Protein AF-A0A9P7ZAM4-F1 (afdb_monomer)

Solvent-accessible surface area (backbone atoms only — not comparable to full-atom values): 19260 Å² total; per-residue (Å²): 131,89,83,72,82,57,61,68,59,52,60,71,65,61,59,63,70,82,59,21,53,88,63,60,98,66,62,65,77,63,48,67,26,79,80,70,63,46,74,49,48,52,39,94,68,43,21,41,37,65,83,62,56,31,51,64,68,48,46,50,23,56,54,53,42,63,59,59,87,53,97,74,83,67,77,58,72,46,56,37,39,29,36,30,37,24,34,47,44,87,80,44,76,85,63,34,95,43,93,49,48,66,21,33,31,51,67,83,49,62,44,83,86,27,62,68,49,72,89,39,51,25,32,39,37,28,61,53,63,43,39,42,84,82,45,75,37,59,44,90,64,66,36,41,37,26,30,38,33,47,58,50,56,75,64,41,63,64,62,78,47,63,80,66,49,50,74,44,60,25,72,64,86,49,81,94,48,81,50,64,36,21,39,36,67,87,43,67,66,46,37,55,52,46,50,44,35,67,71,64,54,42,61,61,65,86,75,73,74,68,83,63,85,100,60,88,77,73,65,93,64,55,60,81,77,29,67,53,34,55,51,38,53,50,54,61,74,70,44,55,70,69,58,53,50,54,49,54,52,53,50,53,54,36,38,76,74,57,82,54,73,64,87,43,60,91,71,32,40,63,40,48,63,55,41,40,54,48,53,70,73,45,76,79,75,77,74,78,80,85,67,82,79,72,85,68,76,75,77,76,66,93,69,78,88,71,81,72,76,78,76,76,84,71,80,80,81,129

Structure (mmCIF, N/CA/C/O backbone):
data_AF-A0A9P7ZAM4-F1
#
_entry.id   AF-A0A9P7ZAM4-F1
#
loop_
_atom_site.group_PDB
_atom_site.id
_atom_site.type_symbol
_atom_site.label_atom_id
_atom_site.label_alt_id
_atom_site.label_comp_id
_atom_site.label_asym_id
_atom_site.label_entity_id
_atom_site.label_seq_id
_atom_site.pdbx_PDB_ins_code
_atom_site.Cartn_x
_atom_site.Cartn_y
_atom_site.Cartn_z
_atom_site.occupancy
_atom_site.B_iso_or_equiv
_atom_site.auth_seq_id
_atom_site.auth_comp_id
_atom_site.auth_asym_id
_atom_site.auth_atom_id
_atom_site.pdbx_PDB_model_num
ATOM 1 N N . LYS A 1 1 ? 2.677 -36.243 17.673 1.00 40.72 1 LYS A N 1
ATOM 2 C CA . LYS A 1 1 ? 3.919 -35.512 17.305 1.00 40.72 1 LYS A CA 1
ATOM 3 C C . LYS A 1 1 ? 3.528 -34.053 17.063 1.00 40.72 1 LYS A C 1
ATOM 5 O O . LYS A 1 1 ? 2.749 -33.834 16.151 1.00 40.72 1 LYS A O 1
ATOM 10 N N . LYS A 1 2 ? 3.966 -33.086 17.890 1.00 41.66 2 LYS A N 1
ATOM 11 C CA . LYS A 1 2 ? 3.652 -31.655 17.675 1.00 41.66 2 LYS A CA 1
ATOM 12 C C . LYS A 1 2 ? 4.287 -31.215 16.344 1.00 41.66 2 LYS A C 1
ATOM 14 O O . LYS A 1 2 ? 5.510 -31.295 16.211 1.00 41.66 2 LYS A O 1
ATOM 19 N N . HIS A 1 3 ? 3.479 -30.826 15.358 1.00 48.12 3 HIS A N 1
ATOM 20 C CA . HIS A 1 3 ? 3.973 -30.235 14.115 1.00 48.12 3 HIS A CA 1
ATOM 21 C C . HIS A 1 3 ? 4.644 -28.903 14.468 1.00 48.12 3 HIS A C 1
ATOM 23 O O . HIS A 1 3 ? 3.993 -27.971 14.924 1.00 48.12 3 HIS A O 1
ATOM 29 N N . LYS A 1 4 ? 5.972 -28.817 14.335 1.00 54.56 4 LYS A N 1
ATOM 30 C CA . LYS A 1 4 ? 6.667 -27.533 14.474 1.00 54.56 4 LYS A CA 1
ATOM 31 C C . LYS A 1 4 ? 6.322 -26.670 13.262 1.00 54.56 4 LYS A C 1
ATOM 33 O O . LYS A 1 4 ? 6.460 -27.136 12.132 1.00 54.56 4 LYS A O 1
ATOM 38 N N . ASN A 1 5 ? 5.907 -25.430 13.511 1.00 60.47 5 ASN A N 1
ATOM 39 C CA . ASN A 1 5 ? 5.691 -24.427 12.476 1.00 60.47 5 ASN A CA 1
ATOM 40 C C . ASN A 1 5 ? 7.007 -24.208 11.698 1.00 60.47 5 ASN A C 1
ATOM 42 O O . ASN A 1 5 ? 7.996 -23.741 12.265 1.00 60.47 5 ASN A O 1
ATOM 46 N N . LYS A 1 6 ? 7.028 -24.592 10.415 1.00 70.75 6 LYS A N 1
ATOM 47 C CA . LYS A 1 6 ? 8.205 -24.510 9.529 1.00 70.75 6 LYS A CA 1
ATOM 48 C C . LYS A 1 6 ? 8.397 -23.124 8.907 1.00 70.75 6 LYS A C 1
ATOM 50 O O . LYS A 1 6 ? 9.348 -22.919 8.161 1.00 70.75 6 LYS A O 1
ATOM 55 N N . ARG A 1 7 ? 7.522 -22.158 9.200 1.00 67.19 7 ARG A N 1
ATOM 56 C CA . ARG A 1 7 ? 7.516 -20.836 8.563 1.00 67.19 7 ARG A CA 1
ATOM 57 C C . ARG A 1 7 ? 8.845 -20.095 8.692 1.00 67.19 7 ARG A C 1
ATOM 59 O O . ARG A 1 7 ? 9.350 -19.586 7.698 1.00 67.19 7 ARG A O 1
ATOM 66 N N . SER A 1 8 ? 9.443 -20.063 9.883 1.00 68.81 8 SER A N 1
ATOM 67 C CA . SER A 1 8 ? 10.738 -19.400 10.097 1.00 68.81 8 SER A CA 1
ATOM 68 C C . SER A 1 8 ? 11.869 -20.058 9.301 1.00 68.81 8 SER A C 1
ATOM 70 O O . SER A 1 8 ? 12.708 -19.357 8.738 1.00 68.81 8 SER A O 1
ATOM 72 N N . GLU A 1 9 ? 11.860 -21.389 9.195 1.00 71.00 9 GLU A N 1
ATOM 73 C CA . GLU A 1 9 ? 12.808 -22.144 8.372 1.00 71.00 9 GLU A CA 1
ATOM 74 C C . GLU A 1 9 ? 12.591 -21.874 6.878 1.00 71.00 9 GLU A C 1
ATOM 76 O O . GLU A 1 9 ? 13.560 -21.678 6.150 1.00 71.00 9 GLU A O 1
ATOM 81 N N . ASN A 1 10 ? 11.338 -21.809 6.419 1.00 71.00 10 ASN A N 1
ATOM 82 C CA . ASN A 1 10 ? 11.000 -21.509 5.026 1.00 71.00 10 ASN A CA 1
ATOM 83 C C . ASN A 1 10 ? 11.421 -20.084 4.636 1.00 71.00 10 ASN A C 1
ATOM 85 O O . ASN A 1 10 ? 11.984 -19.881 3.563 1.00 71.00 10 ASN A O 1
ATOM 89 N N . ILE A 1 11 ? 11.215 -19.102 5.521 1.00 70.00 11 ILE A N 1
ATOM 90 C CA . ILE A 1 11 ? 11.677 -17.719 5.317 1.00 70.00 11 ILE A CA 1
ATOM 91 C C . ILE A 1 11 ? 13.203 -17.662 5.239 1.00 70.00 11 ILE A C 1
ATOM 93 O O . ILE A 1 11 ? 13.739 -16.958 4.393 1.00 70.00 11 ILE A O 1
ATOM 97 N N . ALA A 1 12 ? 13.907 -18.391 6.109 1.00 70.25 12 ALA A N 1
ATOM 98 C CA . ALA A 1 12 ? 15.368 -18.404 6.119 1.00 70.25 12 ALA A CA 1
ATOM 99 C C . ALA A 1 12 ? 15.973 -19.103 4.889 1.00 70.25 12 ALA A C 1
ATOM 101 O O . ALA A 1 12 ? 17.087 -18.775 4.491 1.00 70.25 12 ALA A O 1
ATOM 102 N N . LYS A 1 13 ? 15.254 -20.067 4.304 1.00 76.94 13 LYS A N 1
ATOM 103 C CA . LYS A 1 13 ? 15.700 -20.817 3.123 1.00 76.94 13 LYS A CA 1
ATOM 104 C C . LYS A 1 13 ? 15.481 -20.069 1.812 1.00 76.94 13 LYS A C 1
ATOM 106 O O . LYS A 1 13 ? 16.257 -20.281 0.888 1.00 76.94 13 LYS A O 1
ATOM 111 N N . PHE A 1 14 ? 14.453 -19.223 1.717 1.00 79.12 14 PHE A N 1
ATOM 112 C CA . PHE A 1 14 ? 14.197 -18.471 0.491 1.00 79.12 14 PHE A CA 1
ATOM 113 C C . PHE A 1 14 ? 15.275 -17.403 0.275 1.00 79.12 14 PHE A C 1
ATOM 115 O O . PHE A 1 14 ? 15.448 -16.507 1.104 1.00 79.12 14 PHE A O 1
ATOM 122 N N . LYS A 1 15 ? 15.981 -17.488 -0.854 1.00 80.75 15 LYS A N 1
ATOM 123 C CA . LYS A 1 15 ? 17.033 -16.548 -1.246 1.00 80.75 15 LYS A CA 1
ATOM 124 C C . LYS A 1 15 ? 16.561 -15.723 -2.446 1.00 80.75 15 LYS A C 1
ATOM 126 O O . LYS A 1 15 ? 16.577 -16.227 -3.565 1.00 80.75 15 LYS A O 1
ATOM 131 N N . PRO A 1 16 ? 16.181 -14.447 -2.250 1.00 81.06 16 PRO A N 1
ATOM 132 C CA . PRO A 1 16 ? 15.640 -13.618 -3.327 1.00 81.06 16 PRO A CA 1
ATOM 133 C C . PRO A 1 16 ? 16.570 -13.500 -4.536 1.00 81.06 16 PRO A C 1
ATOM 135 O O . PRO A 1 16 ? 16.091 -13.557 -5.659 1.00 81.06 16 PRO A O 1
ATOM 138 N N . GLY A 1 17 ? 17.889 -13.425 -4.318 1.00 82.00 17 GLY A N 1
ATOM 139 C CA . GLY A 1 17 ? 18.877 -13.282 -5.397 1.00 82.00 17 GLY A CA 1
ATOM 140 C C . GLY A 1 17 ? 18.973 -14.473 -6.361 1.00 82.00 17 GLY A C 1
ATOM 141 O O . GLY A 1 17 ? 19.544 -14.336 -7.436 1.00 82.00 17 GLY A O 1
ATOM 142 N N . GLU A 1 18 ? 18.414 -15.638 -6.015 1.00 84.56 18 GLU A N 1
ATOM 143 C CA . GLU A 1 18 ? 18.342 -16.775 -6.945 1.00 84.56 18 GLU A CA 1
ATOM 144 C C . GLU A 1 18 ? 17.217 -16.570 -7.983 1.00 84.56 18 GLU A C 1
ATOM 146 O O . GLU A 1 18 ? 17.346 -16.984 -9.139 1.00 84.56 18 GLU A O 1
ATOM 151 N N . HIS A 1 19 ? 16.154 -15.849 -7.608 1.00 83.25 19 HIS A N 1
ATOM 152 C CA . HIS A 1 19 ? 14.944 -15.648 -8.415 1.00 83.25 19 HIS A CA 1
ATOM 153 C C . HIS A 1 19 ? 14.841 -14.253 -9.039 1.00 83.25 19 HIS A C 1
ATOM 155 O O . HIS A 1 19 ? 14.289 -14.116 -10.129 1.00 83.25 19 HIS A O 1
ATOM 161 N N . TYR A 1 20 ? 15.390 -13.241 -8.369 1.00 86.44 20 TYR A N 1
ATOM 162 C CA . TYR A 1 20 ? 15.270 -11.840 -8.745 1.00 86.44 20 TYR A CA 1
ATOM 163 C C . TYR A 1 20 ? 16.625 -11.159 -8.830 1.00 86.44 20 TYR A C 1
ATOM 165 O O . TYR A 1 20 ? 17.584 -11.544 -8.155 1.00 86.44 20 TYR A O 1
ATOM 173 N N . ASP A 1 21 ? 16.676 -10.113 -9.639 1.00 81.88 21 ASP A N 1
ATOM 174 C CA . ASP A 1 21 ? 17.859 -9.284 -9.788 1.00 81.88 21 ASP A CA 1
ATOM 175 C C . ASP A 1 21 ? 17.918 -8.306 -8.607 1.00 81.88 21 ASP A C 1
ATOM 177 O O . ASP A 1 21 ? 16.984 -7.543 -8.362 1.00 81.88 21 ASP A O 1
ATOM 181 N N . GLN A 1 22 ? 19.002 -8.363 -7.827 1.00 68.12 22 GLN A N 1
ATOM 182 C CA . GLN A 1 22 ? 19.138 -7.555 -6.605 1.00 68.12 22 GLN A CA 1
ATOM 183 C C . GLN A 1 22 ? 19.463 -6.085 -6.881 1.00 68.12 22 GLN A C 1
ATOM 185 O O . GLN A 1 22 ? 19.251 -5.234 -6.019 1.00 68.12 22 GLN A O 1
ATOM 190 N N . GLN A 1 23 ? 19.985 -5.795 -8.070 1.00 67.25 23 GLN A N 1
ATOM 191 C CA . GLN A 1 23 ? 20.242 -4.446 -8.547 1.00 67.25 23 GLN A CA 1
ATOM 192 C C . GLN A 1 23 ? 19.412 -4.217 -9.794 1.00 67.25 23 GLN A C 1
ATOM 194 O O . GLN A 1 23 ? 19.391 -5.049 -10.703 1.00 67.25 23 GLN A O 1
ATOM 199 N N . PHE A 1 24 ? 18.715 -3.086 -9.814 1.00 67.31 24 PHE A N 1
ATOM 200 C CA . PHE A 1 24 ? 17.914 -2.726 -10.961 1.00 67.31 24 PHE A CA 1
ATOM 201 C C . PHE A 1 24 ? 18.852 -2.330 -12.110 1.00 67.31 24 PHE A C 1
ATOM 203 O O . PHE A 1 24 ? 19.695 -1.455 -11.914 1.00 67.31 24 PHE A O 1
ATOM 210 N N . PRO A 1 25 ? 18.734 -2.932 -13.306 1.00 64.12 25 PRO A N 1
ATOM 211 C CA . PRO A 1 25 ? 19.643 -2.640 -14.419 1.00 64.12 25 PRO A CA 1
ATOM 212 C C . PRO A 1 25 ? 19.500 -1.207 -14.960 1.00 64.12 25 PRO A C 1
ATOM 214 O O . PRO A 1 25 ? 20.351 -0.745 -15.714 1.00 64.12 25 PRO A O 1
ATOM 217 N N . TYR A 1 26 ? 18.425 -0.509 -14.589 1.00 71.50 26 TYR A N 1
ATOM 218 C CA . TYR A 1 26 ? 18.126 0.858 -14.995 1.00 71.50 26 TYR A CA 1
ATOM 219 C C . TYR A 1 26 ? 17.417 1.621 -13.872 1.00 71.50 26 TYR A C 1
ATOM 221 O O . TYR A 1 26 ? 16.290 1.301 -13.502 1.00 71.50 26 TYR A O 1
ATOM 229 N N . ILE A 1 27 ? 18.053 2.661 -13.348 1.00 75.62 27 ILE A N 1
ATOM 230 C CA . ILE A 1 27 ? 17.390 3.598 -12.439 1.00 75.62 27 ILE A CA 1
ATOM 231 C C . ILE A 1 27 ? 16.654 4.621 -13.301 1.00 75.62 27 ILE A C 1
ATOM 233 O O . ILE A 1 27 ? 17.239 5.185 -14.227 1.00 75.62 27 ILE A O 1
ATOM 237 N N . MET A 1 28 ? 15.372 4.846 -13.011 1.00 75.25 28 MET A N 1
ATOM 238 C CA . MET A 1 28 ? 14.608 5.873 -13.715 1.00 75.25 28 MET A CA 1
ATOM 239 C C . MET A 1 28 ? 15.269 7.243 -13.522 1.00 75.25 28 MET A C 1
ATOM 241 O O . MET A 1 28 ? 15.620 7.581 -12.389 1.00 75.25 28 MET A O 1
ATOM 245 N N . PRO A 1 29 ? 15.436 8.047 -14.588 1.00 80.62 29 PRO A N 1
ATOM 246 C CA . PRO A 1 29 ? 15.914 9.408 -14.437 1.00 80.62 29 PRO A CA 1
ATOM 247 C C . PRO A 1 29 ? 14.918 10.213 -13.603 1.00 80.62 29 PRO A C 1
ATOM 249 O O . PRO A 1 29 ? 13.699 10.058 -13.743 1.00 80.62 29 PRO A O 1
ATOM 252 N N . SER A 1 30 ? 15.450 11.094 -12.758 1.00 86.75 30 SER A N 1
ATOM 253 C CA . SER A 1 30 ? 14.637 12.095 -12.081 1.00 86.75 30 SER A CA 1
ATOM 254 C C . SER A 1 30 ? 13.901 12.962 -13.098 1.00 86.75 30 SER A C 1
ATOM 256 O O . SER A 1 30 ? 14.412 13.244 -14.186 1.00 86.75 30 SER A O 1
ATOM 258 N N . TRP A 1 31 ? 12.696 13.397 -12.747 1.00 86.75 31 TRP A N 1
ATOM 259 C CA . TRP A 1 31 ? 11.867 14.218 -13.625 1.00 86.75 31 TRP A CA 1
ATOM 260 C C . TRP A 1 31 ? 11.040 15.223 -12.826 1.00 86.75 31 TRP A C 1
ATOM 262 O O . TRP A 1 31 ? 10.815 15.057 -11.630 1.00 86.75 31 TRP A O 1
ATOM 272 N N . MET A 1 32 ? 10.588 16.284 -13.492 1.00 88.00 32 MET A N 1
ATOM 273 C CA . MET A 1 32 ? 9.822 17.357 -12.862 1.00 88.00 32 MET A CA 1
ATOM 274 C C . MET A 1 32 ? 8.326 17.213 -13.151 1.00 88.00 32 MET A C 1
ATOM 276 O O . MET A 1 32 ? 7.909 17.125 -14.308 1.00 88.00 32 MET A O 1
ATOM 280 N N . GLY A 1 33 ? 7.524 17.223 -12.089 1.00 85.44 33 GLY A N 1
ATOM 281 C CA . GLY A 1 33 ? 6.070 17.290 -12.141 1.00 85.44 33 GLY A CA 1
ATOM 282 C C . GLY A 1 33 ? 5.593 18.516 -12.911 1.00 85.44 33 GLY A C 1
ATOM 283 O O . GLY A 1 33 ? 6.097 19.622 -12.720 1.00 85.44 33 GLY A O 1
ATOM 284 N N . ARG A 1 34 ? 4.617 18.329 -13.802 1.00 80.94 34 ARG A N 1
ATOM 285 C CA . ARG A 1 34 ? 4.155 19.394 -14.706 1.00 80.94 34 ARG A CA 1
ATOM 286 C C . ARG A 1 34 ? 3.231 20.382 -14.019 1.00 80.94 34 ARG A C 1
ATOM 288 O O . ARG A 1 34 ? 3.168 21.536 -14.428 1.00 80.94 34 ARG A O 1
ATOM 295 N N . LYS A 1 35 ? 2.465 19.911 -13.035 1.00 82.19 35 LYS A N 1
ATOM 296 C CA . LYS A 1 35 ? 1.445 20.706 -12.347 1.00 82.19 35 LYS A CA 1
ATOM 297 C C . LYS A 1 35 ? 1.992 21.323 -11.072 1.00 82.19 35 LYS A C 1
ATOM 299 O O . LYS A 1 35 ? 1.687 22.473 -10.783 1.00 82.19 35 LYS A O 1
ATOM 304 N N . THR A 1 36 ? 2.783 20.570 -10.314 1.00 86.56 36 THR A N 1
ATOM 305 C CA . THR A 1 36 ? 3.287 21.010 -9.009 1.00 86.56 36 THR A CA 1
ATOM 306 C C . THR A 1 36 ? 4.736 21.479 -9.049 1.00 86.56 36 THR A C 1
ATOM 308 O O . THR A 1 36 ? 5.217 21.998 -8.044 1.00 86.56 36 THR A O 1
ATOM 311 N N . GLY A 1 37 ? 5.464 21.262 -10.153 1.00 87.94 37 GLY A N 1
ATOM 312 C CA . GLY A 1 37 ? 6.902 21.548 -10.232 1.00 87.94 37 GLY A CA 1
ATOM 313 C C . GLY A 1 37 ? 7.745 20.691 -9.281 1.00 87.94 37 GLY A C 1
ATOM 314 O O . GLY A 1 37 ? 8.890 21.027 -8.995 1.00 87.94 37 GLY A O 1
ATOM 315 N N . THR A 1 38 ? 7.178 19.607 -8.741 1.00 91.88 38 THR A N 1
ATOM 316 C CA . THR A 1 38 ? 7.876 18.724 -7.800 1.00 91.88 38 THR A CA 1
ATOM 317 C C . THR A 1 38 ? 8.899 17.882 -8.545 1.00 91.88 38 THR A C 1
ATOM 319 O O . THR A 1 38 ? 8.559 17.208 -9.510 1.00 91.88 38 THR A O 1
ATOM 322 N N . GLU A 1 39 ? 10.149 17.906 -8.102 1.00 92.50 39 GLU A N 1
ATOM 323 C CA . GLU A 1 39 ? 11.173 17.010 -8.627 1.00 92.50 39 GLU A CA 1
ATOM 324 C C . GLU A 1 39 ? 10.998 15.615 -8.016 1.00 92.50 39 GLU A C 1
ATOM 326 O O . GLU A 1 39 ? 11.071 15.446 -6.799 1.00 92.50 39 GLU A O 1
ATOM 331 N N . PHE A 1 40 ? 10.749 14.616 -8.860 1.00 91.94 40 PHE A N 1
ATOM 332 C CA . PHE A 1 40 ? 10.638 13.217 -8.470 1.00 91.94 40 PHE A CA 1
ATOM 333 C C . PHE A 1 40 ? 11.993 12.542 -8.639 1.00 91.94 40 PHE A C 1
ATOM 335 O O . PHE A 1 40 ? 12.412 12.236 -9.754 1.00 91.94 40 PHE A O 1
ATOM 342 N N . ASN A 1 41 ? 12.669 12.330 -7.512 1.00 91.62 41 ASN A N 1
ATOM 343 C CA . ASN A 1 41 ? 13.989 11.717 -7.441 1.00 91.62 41 ASN A CA 1
ATOM 344 C C . ASN A 1 41 ? 13.894 10.239 -7.060 1.00 91.62 41 ASN A C 1
ATOM 346 O O . ASN A 1 41 ? 13.076 9.854 -6.218 1.00 91.62 41 ASN A O 1
ATOM 350 N N . TYR A 1 42 ? 14.768 9.427 -7.652 1.00 90.06 42 TYR A N 1
ATOM 351 C CA . TYR A 1 42 ? 14.860 7.991 -7.398 1.00 90.06 42 TYR A CA 1
ATOM 352 C C . TYR A 1 42 ? 16.133 7.645 -6.634 1.00 90.06 42 TYR A C 1
ATOM 354 O O . TYR A 1 42 ? 17.181 8.260 -6.823 1.00 90.06 42 TYR A O 1
ATOM 362 N N . ASN A 1 43 ? 16.042 6.639 -5.769 1.00 88.94 43 ASN A N 1
ATOM 363 C CA . ASN A 1 43 ? 17.201 6.074 -5.092 1.00 88.94 43 ASN A CA 1
ATOM 364 C C . ASN A 1 43 ? 17.924 5.039 -5.976 1.00 88.94 43 ASN A C 1
ATOM 366 O O . ASN A 1 43 ? 17.460 4.666 -7.054 1.00 88.94 43 ASN A O 1
ATOM 370 N N . GLU A 1 44 ? 19.051 4.524 -5.481 1.00 86.12 44 GLU A N 1
ATOM 371 C CA . GLU A 1 44 ? 19.867 3.510 -6.168 1.00 86.12 44 GLU A CA 1
ATOM 372 C C . GLU A 1 44 ? 19.127 2.188 -6.468 1.00 86.12 44 GLU A C 1
ATOM 374 O O . GLU A 1 44 ? 19.574 1.398 -7.296 1.00 86.12 44 GLU A O 1
ATOM 379 N N . TYR A 1 45 ? 17.978 1.952 -5.829 1.00 84.75 45 TYR A N 1
ATOM 380 C CA . TYR A 1 45 ? 17.147 0.761 -6.013 1.00 84.75 45 TYR A CA 1
ATOM 381 C C . TYR A 1 45 ? 15.988 0.979 -6.996 1.00 84.75 45 TYR A C 1
ATOM 383 O O . TYR A 1 45 ? 15.188 0.063 -7.197 1.00 84.75 45 TYR A O 1
ATOM 391 N N . GLY A 1 46 ? 15.881 2.171 -7.596 1.00 82.31 46 GLY A N 1
ATOM 392 C CA . GLY A 1 46 ? 14.798 2.529 -8.513 1.00 82.31 46 GLY A CA 1
ATOM 393 C C . GLY A 1 46 ? 13.452 2.791 -7.826 1.00 82.31 46 GLY A C 1
ATOM 394 O O . GLY A 1 46 ? 12.418 2.783 -8.493 1.00 82.31 46 GLY A O 1
ATOM 395 N N . GLU A 1 47 ? 13.442 3.011 -6.508 1.00 89.88 47 GLU A N 1
ATOM 396 C CA . GLU A 1 47 ? 12.268 3.500 -5.777 1.00 89.88 47 GLU A CA 1
ATOM 397 C C . GLU A 1 47 ? 12.308 5.030 -5.711 1.00 89.88 47 GLU A C 1
ATOM 399 O O . GLU A 1 47 ? 13.394 5.612 -5.747 1.00 89.88 47 GLU A O 1
ATOM 404 N N . LEU A 1 48 ? 11.159 5.698 -5.552 1.00 91.56 48 LEU A N 1
ATOM 405 C CA . LEU A 1 48 ? 11.185 7.118 -5.192 1.00 91.56 48 LEU A CA 1
ATOM 406 C C . LEU A 1 48 ? 11.958 7.286 -3.887 1.00 91.56 48 LEU A C 1
ATOM 408 O O . LEU A 1 48 ? 11.834 6.442 -2.986 1.00 91.56 48 LEU A O 1
ATOM 412 N N . ASP A 1 49 ? 12.701 8.388 -3.773 1.00 90.88 49 ASP A N 1
ATOM 413 C CA . ASP A 1 49 ? 13.464 8.736 -2.576 1.00 90.88 49 ASP A CA 1
ATOM 414 C C . ASP A 1 49 ? 12.645 8.408 -1.322 1.00 90.88 49 ASP A C 1
ATOM 416 O O . ASP A 1 49 ? 11.499 8.833 -1.170 1.00 90.88 49 ASP A O 1
ATOM 420 N N . SER A 1 50 ? 13.200 7.583 -0.435 1.00 84.12 50 SER A N 1
ATOM 421 C CA . SER A 1 50 ? 12.533 7.077 0.765 1.00 84.12 50 SER A CA 1
ATOM 422 C C . SER A 1 50 ? 12.014 8.171 1.704 1.00 84.12 50 SER A C 1
ATOM 424 O O . SER A 1 50 ? 11.060 7.924 2.449 1.00 84.12 50 SER A O 1
ATOM 426 N N . GLU A 1 51 ? 12.604 9.366 1.661 1.00 87.69 51 GLU A N 1
ATOM 427 C CA . GLU A 1 51 ? 12.154 10.521 2.443 1.00 87.69 51 GLU A CA 1
ATOM 428 C C . GLU A 1 51 ? 11.018 11.288 1.767 1.00 87.69 51 GLU A C 1
ATOM 430 O O . GLU A 1 51 ? 10.269 11.998 2.439 1.00 87.69 51 GLU A O 1
ATOM 435 N N . MET A 1 52 ? 10.835 11.111 0.457 1.00 91.00 52 MET A N 1
ATOM 436 C CA . MET A 1 52 ? 9.797 11.801 -0.288 1.00 91.00 52 MET A CA 1
ATOM 437 C C . MET A 1 52 ? 8.415 11.351 0.185 1.00 91.00 52 MET A C 1
ATOM 439 O O . MET A 1 52 ? 8.013 10.182 0.060 1.00 91.00 52 MET A O 1
ATOM 443 N N . LYS A 1 53 ? 7.690 12.322 0.737 1.00 94.38 53 LYS A N 1
ATOM 444 C CA . LYS A 1 53 ? 6.264 12.258 1.026 1.00 94.38 53 LYS A CA 1
ATOM 445 C C . LYS A 1 53 ? 5.555 13.246 0.111 1.00 94.38 53 LYS A C 1
ATOM 447 O O . LYS A 1 53 ? 6.071 14.326 -0.149 1.00 94.38 53 LYS A O 1
ATOM 452 N N . LEU A 1 54 ? 4.393 12.847 -0.379 1.00 93.50 54 LEU A N 1
ATOM 453 C CA . LEU A 1 54 ? 3.646 13.547 -1.411 1.00 93.50 54 LEU A CA 1
ATOM 454 C C . LEU A 1 54 ? 2.333 14.078 -0.834 1.00 93.50 54 LEU A C 1
ATOM 456 O O . LEU A 1 54 ? 1.634 13.367 -0.099 1.00 93.50 54 LEU A O 1
ATOM 460 N N . THR A 1 55 ? 1.998 15.322 -1.170 1.00 92.75 55 THR A N 1
ATOM 461 C CA . THR A 1 55 ? 0.619 15.814 -1.058 1.00 92.75 55 THR A CA 1
ATOM 462 C C . THR A 1 55 ? -0.271 15.096 -2.081 1.00 92.75 55 THR A C 1
ATOM 464 O O . THR A 1 55 ? 0.246 14.492 -3.028 1.00 92.75 55 THR A O 1
ATOM 467 N N . PRO A 1 56 ? -1.605 15.140 -1.933 1.00 88.38 56 PRO A N 1
ATOM 468 C CA . PRO A 1 56 ? -2.517 14.613 -2.948 1.00 88.38 56 PRO A CA 1
ATOM 469 C C . PRO A 1 56 ? -2.248 15.183 -4.348 1.00 88.38 56 PRO A C 1
ATOM 471 O O . PRO A 1 56 ? -2.219 14.444 -5.328 1.00 88.38 56 PRO A O 1
ATOM 474 N N . GLU A 1 57 ? -1.957 16.476 -4.457 1.00 85.81 57 GLU A N 1
ATOM 475 C CA . GLU A 1 57 ? -1.674 17.147 -5.729 1.00 85.81 57 GLU A CA 1
ATOM 476 C C . GLU A 1 57 ? -0.373 16.633 -6.347 1.00 85.81 57 GLU A C 1
ATOM 478 O O . GLU A 1 57 ? -0.341 16.310 -7.533 1.00 85.81 57 GLU A O 1
ATOM 483 N N . GLN A 1 58 ? 0.685 16.495 -5.540 1.00 90.81 58 GLN A N 1
ATOM 484 C CA . GLN A 1 58 ? 1.971 15.958 -5.992 1.00 90.81 58 GLN A CA 1
ATOM 485 C C . GLN A 1 58 ? 1.862 14.488 -6.388 1.00 90.81 58 GLN A C 1
ATOM 487 O O . GLN A 1 58 ? 2.459 14.068 -7.371 1.00 90.81 58 GLN A O 1
ATOM 492 N N . PHE A 1 59 ? 1.086 13.699 -5.649 1.00 89.88 59 PHE A N 1
ATOM 493 C CA . PHE A 1 59 ? 0.852 12.297 -5.970 1.00 89.88 59 PHE A CA 1
ATOM 494 C C . PHE A 1 59 ? 0.036 12.157 -7.265 1.00 89.88 59 PHE A C 1
ATOM 496 O O . PHE A 1 59 ? 0.353 11.318 -8.101 1.00 89.88 59 PHE A O 1
ATOM 503 N N . ASN A 1 60 ? -0.962 13.013 -7.496 1.00 85.06 60 ASN A N 1
ATOM 504 C CA . ASN A 1 60 ? -1.683 13.056 -8.770 1.00 85.06 60 ASN A CA 1
ATOM 505 C C . ASN A 1 60 ? -0.778 13.478 -9.938 1.00 85.06 60 ASN A C 1
ATOM 507 O O . ASN A 1 60 ? -0.835 12.890 -11.019 1.00 85.06 60 ASN A O 1
ATOM 511 N N . ASP A 1 61 ? 0.074 14.485 -9.732 1.00 84.75 61 ASP A N 1
ATOM 512 C CA . ASP A 1 61 ? 1.055 14.909 -10.734 1.00 84.75 61 ASP A CA 1
ATOM 513 C C . ASP A 1 61 ? 2.080 13.804 -11.007 1.00 84.75 61 ASP A C 1
ATOM 515 O O . ASP A 1 61 ? 2.422 13.567 -12.155 1.00 84.75 61 ASP A O 1
ATOM 519 N N . PHE A 1 62 ? 2.481 13.033 -9.996 1.00 87.38 62 PHE A N 1
ATOM 520 C CA . PHE A 1 62 ? 3.321 11.854 -10.184 1.00 87.38 62 PHE A CA 1
ATOM 521 C C . PHE A 1 62 ? 2.658 10.817 -11.106 1.00 87.38 62 PHE A C 1
ATOM 523 O O . PHE A 1 62 ? 3.244 10.386 -12.101 1.00 87.38 62 PHE A O 1
ATOM 530 N N . LEU A 1 63 ? 1.406 10.449 -10.814 1.00 83.44 63 LEU A N 1
ATOM 531 C CA . LEU A 1 63 ? 0.676 9.433 -11.577 1.00 83.44 63 LEU A CA 1
ATOM 532 C C . LEU A 1 63 ? 0.357 9.862 -13.017 1.00 83.44 63 LEU A C 1
ATOM 534 O O . LEU A 1 63 ? 0.356 9.027 -13.924 1.00 83.44 63 LEU A O 1
ATOM 538 N N . THR A 1 64 ? 0.068 11.149 -13.228 1.00 78.12 64 THR A N 1
ATOM 539 C CA . THR A 1 64 ? -0.379 11.684 -14.527 1.00 78.12 64 THR A CA 1
ATOM 540 C C . THR A 1 64 ? 0.735 12.352 -15.335 1.00 78.12 64 THR A C 1
ATOM 542 O O . THR A 1 64 ? 0.655 12.413 -16.561 1.00 78.12 64 THR A O 1
ATOM 545 N N . GLY A 1 65 ? 1.782 12.841 -14.674 1.00 70.81 65 GLY A N 1
ATOM 546 C CA . GLY A 1 65 ? 2.862 13.634 -15.260 1.00 70.81 65 GLY A CA 1
ATOM 547 C C . GLY A 1 65 ? 3.876 12.804 -16.040 1.00 70.81 65 GLY A C 1
ATOM 548 O O . GLY A 1 65 ? 4.333 13.247 -17.095 1.00 70.81 65 GLY A O 1
ATOM 549 N N . ARG A 1 66 ? 4.146 11.563 -15.608 1.00 64.12 66 ARG A N 1
ATOM 550 C CA . ARG A 1 66 ? 5.042 10.638 -16.327 1.00 64.12 66 ARG A CA 1
ATOM 551 C C . ARG A 1 66 ? 4.470 10.169 -17.666 1.00 64.12 66 ARG A C 1
ATOM 553 O O . ARG A 1 66 ? 5.219 9.808 -18.563 1.00 64.12 66 ARG A O 1
ATOM 560 N N . ARG A 1 67 ? 3.146 10.243 -17.844 1.00 55.59 67 ARG A N 1
ATOM 561 C CA . ARG A 1 67 ? 2.442 9.810 -19.065 1.00 55.59 67 ARG A CA 1
ATOM 562 C C . ARG A 1 67 ? 2.678 10.673 -20.303 1.00 55.59 67 ARG A C 1
ATOM 564 O O . ARG A 1 67 ? 2.104 10.383 -21.345 1.00 55.59 67 ARG A O 1
ATOM 571 N N . ARG A 1 68 ? 3.443 11.763 -20.214 1.00 49.69 68 ARG A N 1
ATOM 572 C CA . ARG A 1 68 ? 3.534 12.748 -21.304 1.00 49.69 68 ARG A CA 1
ATOM 573 C C . ARG A 1 68 ? 4.958 12.996 -21.791 1.00 49.69 68 ARG A C 1
ATOM 575 O O . ARG A 1 68 ? 5.267 14.101 -22.216 1.00 49.69 68 ARG A O 1
ATOM 582 N N . GLY A 1 69 ? 5.819 11.985 -21.756 1.00 42.12 69 GLY A N 1
ATOM 583 C CA . GLY A 1 69 ? 7.160 12.049 -22.347 1.00 42.12 69 GLY A CA 1
ATOM 584 C C . GLY A 1 69 ? 7.211 12.128 -23.882 1.00 42.12 69 GLY A C 1
ATOM 585 O O . GLY A 1 69 ? 8.303 12.262 -24.417 1.00 42.12 69 GLY A O 1
ATOM 586 N N . GLN A 1 70 ? 6.081 12.075 -24.599 1.00 41.81 70 GLN A N 1
ATOM 587 C CA . GLN A 1 70 ? 6.043 12.235 -26.057 1.00 41.81 70 GLN A CA 1
ATOM 588 C C . GLN A 1 70 ? 5.297 13.505 -26.475 1.00 41.81 70 GLN A C 1
ATOM 590 O O . GLN A 1 70 ? 4.167 13.751 -26.048 1.00 41.81 70 GLN A O 1
ATOM 595 N N . GLU A 1 71 ? 5.936 14.281 -27.348 1.00 42.47 71 GLU A N 1
ATOM 596 C CA . GLU A 1 71 ? 5.410 15.486 -28.000 1.00 42.47 71 GLU A CA 1
ATOM 597 C C . GLU A 1 71 ? 4.210 15.211 -28.936 1.00 42.47 71 GLU A C 1
ATOM 599 O O . GLU A 1 71 ? 3.569 16.156 -29.380 1.00 42.47 71 GLU A O 1
ATOM 604 N N . ASP A 1 72 ? 3.811 13.949 -29.151 1.00 41.31 72 ASP A N 1
ATOM 605 C CA . ASP A 1 72 ? 2.924 13.565 -30.264 1.00 41.31 72 ASP A CA 1
ATOM 606 C C . ASP A 1 72 ? 1.584 12.911 -29.870 1.00 41.31 72 ASP A C 1
ATOM 608 O O . ASP A 1 72 ? 0.913 12.301 -30.701 1.00 41.31 72 ASP A O 1
ATOM 612 N N . GLY A 1 73 ? 1.149 13.014 -28.610 1.00 43.44 73 GLY A N 1
ATOM 613 C CA . GLY A 1 73 ? -0.201 12.571 -28.215 1.00 43.44 73 GLY A CA 1
ATOM 614 C C . GLY A 1 73 ? -0.457 11.058 -28.313 1.00 43.44 73 GLY A C 1
ATOM 615 O O . GLY A 1 73 ? -1.603 10.625 -28.189 1.00 43.44 73 GLY A O 1
ATOM 616 N N . VAL A 1 74 ? 0.588 10.247 -28.498 1.00 41.38 74 VAL A N 1
ATOM 617 C CA . VAL A 1 74 ? 0.513 8.786 -28.434 1.00 41.38 74 VAL A CA 1
ATOM 618 C C . VAL A 1 74 ? 0.767 8.355 -26.992 1.00 41.38 74 VAL A C 1
ATOM 620 O O . VAL A 1 74 ? 1.855 8.532 -26.452 1.00 41.38 74 VAL A O 1
ATOM 623 N N . GLU A 1 75 ? -0.248 7.795 -26.338 1.00 51.09 75 GLU A N 1
ATOM 624 C CA . GLU A 1 75 ? -0.052 7.140 -25.047 1.00 51.09 75 GLU A CA 1
ATOM 625 C C . GLU A 1 75 ? 0.773 5.868 -25.269 1.00 51.09 75 GLU A C 1
ATOM 627 O O . GLU A 1 75 ? 0.282 4.937 -25.905 1.00 51.09 75 GLU A O 1
ATOM 632 N N . ASN A 1 76 ? 2.001 5.787 -24.742 1.00 53.97 76 ASN A N 1
ATOM 633 C CA . ASN A 1 76 ? 2.696 4.506 -24.654 1.00 53.97 76 ASN A CA 1
ATOM 634 C C . ASN A 1 76 ? 2.166 3.738 -23.427 1.00 53.97 76 ASN A C 1
ATOM 636 O O . ASN A 1 76 ? 2.483 4.106 -22.290 1.00 53.97 76 ASN A O 1
ATOM 640 N N . PRO A 1 77 ? 1.402 2.641 -23.596 1.00 53.50 77 PRO A N 1
ATOM 641 C CA . PRO A 1 77 ? 0.868 1.882 -22.467 1.00 53.50 77 PRO A CA 1
ATOM 642 C C . PRO A 1 77 ? 1.970 1.258 -21.597 1.00 53.50 77 PRO A C 1
ATOM 644 O O . PRO A 1 77 ? 1.701 0.867 -20.462 1.00 53.50 77 PRO A O 1
ATOM 647 N N . GLN A 1 78 ? 3.202 1.157 -22.113 1.00 51.50 78 GLN A N 1
ATOM 648 C CA . GLN A 1 78 ? 4.362 0.634 -21.385 1.00 51.50 78 GLN A CA 1
ATOM 649 C C . GLN A 1 78 ? 4.893 1.622 -20.331 1.00 51.50 78 GLN A C 1
ATOM 651 O O . GLN A 1 78 ? 5.543 1.204 -19.377 1.00 51.50 78 GLN A O 1
ATOM 656 N N . GLU A 1 79 ? 4.577 2.913 -20.452 1.00 60.78 79 GLU A N 1
ATOM 657 C CA . GLU A 1 79 ? 5.024 3.970 -19.529 1.00 60.78 79 GLU A CA 1
ATOM 658 C C . GLU A 1 79 ? 3.979 4.310 -18.455 1.00 60.78 79 GLU A C 1
ATOM 660 O O . GLU A 1 79 ? 4.252 5.065 -17.517 1.00 60.78 79 GLU A O 1
ATOM 665 N N . ALA A 1 80 ? 2.783 3.724 -18.561 1.00 68.25 80 ALA A N 1
ATOM 666 C CA . ALA A 1 80 ? 1.705 3.915 -17.608 1.00 68.25 80 ALA A CA 1
ATOM 667 C C . ALA A 1 80 ? 2.042 3.307 -16.238 1.00 68.25 80 ALA A C 1
ATOM 669 O O . ALA A 1 80 ? 2.318 2.112 -16.115 1.00 68.25 80 ALA A O 1
ATOM 670 N N . VAL A 1 81 ? 1.923 4.125 -15.191 1.00 83.44 81 VAL A N 1
ATOM 671 C CA . VAL A 1 81 ? 1.978 3.659 -13.802 1.00 83.44 81 VAL A CA 1
ATOM 672 C C . VAL A 1 81 ? 0.795 2.726 -13.528 1.00 83.44 81 VAL A C 1
ATOM 674 O O . VAL A 1 81 ? -0.359 3.066 -13.822 1.00 83.44 81 VAL A O 1
ATOM 677 N N . ALA A 1 82 ? 1.081 1.556 -12.956 1.00 87.88 82 ALA A N 1
ATOM 678 C CA . ALA A 1 82 ? 0.067 0.651 -12.434 1.00 87.88 82 ALA A CA 1
ATOM 679 C C . ALA A 1 82 ? -0.027 0.773 -10.912 1.00 87.88 82 ALA A C 1
ATOM 681 O O . ALA A 1 82 ? 0.983 0.854 -10.212 1.00 87.88 82 ALA A O 1
ATOM 682 N N . LEU A 1 83 ? -1.252 0.751 -10.400 1.00 92.31 83 LEU A N 1
ATOM 683 C CA . LEU A 1 83 ? -1.540 0.708 -8.978 1.00 92.31 83 LEU A CA 1
ATOM 684 C C . LEU A 1 83 ? -2.118 -0.656 -8.628 1.00 92.31 83 LEU A C 1
ATOM 686 O O . LEU A 1 83 ? -3.193 -1.030 -9.096 1.00 92.31 83 LEU A O 1
ATOM 690 N N . TRP A 1 84 ? -1.407 -1.391 -7.782 1.00 95.44 84 TRP A N 1
ATOM 691 C CA . TRP A 1 84 ? -1.834 -2.714 -7.340 1.00 95.44 84 TRP A CA 1
ATOM 692 C C . TRP A 1 84 ? -2.437 -2.637 -5.943 1.00 95.44 84 TRP A C 1
ATOM 694 O O . TRP A 1 84 ? -1.763 -2.204 -5.005 1.00 95.44 84 TRP A O 1
ATOM 704 N N . VAL A 1 85 ? -3.680 -3.090 -5.790 1.00 96.56 85 VAL A N 1
ATOM 705 C CA . VAL A 1 85 ? -4.315 -3.274 -4.479 1.00 96.56 85 VAL A CA 1
ATOM 706 C C . VAL A 1 85 ? -3.753 -4.542 -3.846 1.00 96.56 85 VAL A C 1
ATOM 708 O O . VAL A 1 85 ? -3.890 -5.629 -4.402 1.00 96.56 85 VAL A O 1
ATOM 711 N N . GLN A 1 86 ? -3.103 -4.404 -2.692 1.00 97.19 86 GLN A N 1
ATOM 712 C CA . GLN A 1 86 ? -2.319 -5.459 -2.056 1.00 97.19 86 GLN A CA 1
ATOM 713 C C . GLN A 1 86 ? -2.690 -5.678 -0.590 1.00 97.19 86 GLN A C 1
ATOM 715 O O . GLN A 1 86 ? -2.999 -4.743 0.155 1.00 97.19 86 GLN A O 1
ATOM 720 N N . CYS A 1 87 ? -2.494 -6.918 -0.148 1.00 95.94 87 CYS A N 1
ATOM 721 C CA . CYS A 1 87 ? -2.302 -7.251 1.257 1.00 95.94 87 CYS A CA 1
ATOM 722 C C . CYS A 1 87 ? -0.862 -6.935 1.688 1.00 95.94 87 CYS A C 1
ATOM 724 O O . CYS A 1 87 ? 0.093 -7.170 0.945 1.00 95.94 87 CYS A O 1
ATOM 726 N N . VAL A 1 88 ? -0.664 -6.490 2.932 1.00 94.00 88 VAL A N 1
ATOM 727 C CA . VAL A 1 88 ? 0.695 -6.351 3.482 1.00 94.00 88 VAL A CA 1
ATOM 728 C C . VAL A 1 88 ? 1.300 -7.742 3.742 1.00 94.00 88 VAL A C 1
ATOM 730 O O . VAL A 1 88 ? 0.696 -8.554 4.460 1.00 94.00 88 VAL A O 1
ATOM 733 N N . PRO A 1 89 ? 2.487 -8.055 3.191 1.00 91.44 89 PRO A N 1
ATOM 734 C CA . PRO A 1 89 ? 3.153 -9.330 3.422 1.00 91.44 89 PRO A CA 1
ATOM 735 C C . PRO A 1 89 ? 3.783 -9.345 4.820 1.00 91.44 89 PRO A C 1
ATOM 737 O O . PRO A 1 89 ? 4.569 -8.466 5.169 1.00 91.44 89 PRO A O 1
ATOM 740 N N . ALA A 1 90 ? 3.473 -10.365 5.622 1.00 82.94 90 ALA A N 1
ATOM 741 C CA . ALA A 1 90 ? 3.920 -10.444 7.016 1.00 82.94 90 ALA A CA 1
ATOM 742 C C . ALA A 1 90 ? 5.450 -10.564 7.175 1.00 82.94 90 ALA A C 1
ATOM 744 O O . ALA A 1 90 ? 6.005 -10.062 8.147 1.00 82.94 90 ALA A O 1
ATOM 745 N N . ASP A 1 91 ? 6.126 -11.182 6.204 1.00 79.81 91 ASP A N 1
ATOM 746 C CA . ASP A 1 91 ? 7.564 -11.483 6.260 1.00 79.81 91 ASP A CA 1
ATOM 747 C C . ASP A 1 91 ? 8.364 -10.730 5.181 1.00 79.81 91 ASP A C 1
ATOM 749 O O . ASP A 1 91 ? 9.450 -11.146 4.788 1.00 79.81 91 ASP A O 1
ATOM 753 N N . GLY A 1 92 ? 7.818 -9.616 4.682 1.00 82.69 92 GLY A N 1
ATOM 754 C CA . GLY A 1 92 ? 8.420 -8.824 3.605 1.00 82.69 92 GLY A CA 1
ATOM 755 C C . GLY A 1 92 ? 9.553 -7.893 4.039 1.00 82.69 92 GLY A C 1
ATOM 756 O O . GLY A 1 92 ? 10.256 -7.365 3.191 1.00 82.69 92 GLY A O 1
ATOM 757 N N . ALA A 1 93 ? 9.755 -7.677 5.344 1.00 85.19 93 ALA A N 1
ATOM 758 C CA . ALA A 1 93 ? 10.653 -6.634 5.854 1.00 85.19 93 ALA A CA 1
ATOM 759 C C . ALA A 1 93 ? 12.094 -6.730 5.315 1.00 85.19 93 ALA A C 1
ATOM 761 O O . ALA A 1 93 ? 12.710 -5.708 5.051 1.00 85.19 93 ALA A O 1
ATOM 762 N N . LYS A 1 94 ? 12.610 -7.952 5.120 1.00 85.19 94 LYS A N 1
ATOM 763 C CA . LYS A 1 94 ? 13.964 -8.201 4.592 1.00 85.19 94 LYS A CA 1
ATOM 764 C C . LYS A 1 94 ? 14.074 -8.102 3.064 1.00 85.19 94 LYS A C 1
ATOM 766 O O . LYS A 1 94 ? 15.176 -8.221 2.546 1.00 85.19 94 LYS A O 1
ATOM 771 N N . ARG A 1 95 ? 12.946 -7.982 2.357 1.00 87.25 95 ARG A N 1
ATOM 772 C CA . ARG A 1 95 ? 12.883 -7.857 0.892 1.00 87.25 95 ARG A CA 1
ATOM 773 C C . ARG A 1 95 ? 12.911 -6.407 0.431 1.00 87.25 95 ARG A C 1
ATOM 775 O O . ARG A 1 95 ? 13.253 -6.153 -0.710 1.00 87.25 95 ARG A O 1
ATOM 782 N N . TYR A 1 96 ? 12.519 -5.476 1.295 1.00 90.12 96 TYR A N 1
ATOM 783 C CA . TYR A 1 96 ? 12.563 -4.064 0.956 1.00 90.12 96 TYR A CA 1
ATOM 784 C C . TYR A 1 96 ? 14.002 -3.543 0.998 1.00 90.12 96 TYR A C 1
ATOM 786 O O . TYR A 1 96 ? 14.723 -3.890 1.940 1.00 90.12 96 TYR A O 1
ATOM 794 N N . PRO A 1 97 ? 14.397 -2.669 0.058 1.00 86.56 97 PRO A N 1
ATOM 795 C CA . PRO A 1 97 ? 15.734 -2.080 0.056 1.00 86.56 97 PRO A CA 1
ATOM 796 C C . PRO A 1 97 ? 16.034 -1.277 1.319 1.00 86.56 97 PRO A C 1
ATOM 798 O O . PRO A 1 97 ? 17.129 -1.341 1.872 1.00 86.56 97 PRO A O 1
ATOM 801 N N . THR A 1 98 ? 15.036 -0.536 1.806 1.00 88.50 98 THR A N 1
ATOM 802 C CA . THR A 1 98 ? 15.165 0.304 2.995 1.00 88.50 98 THR A CA 1
ATOM 803 C C . THR A 1 98 ? 14.007 0.078 3.964 1.00 88.50 98 THR A C 1
ATOM 805 O O . THR A 1 98 ? 12.910 -0.348 3.592 1.00 88.50 98 THR A O 1
ATOM 808 N N . ALA A 1 99 ? 14.208 0.444 5.233 1.00 87.56 99 ALA A N 1
ATOM 809 C CA . ALA A 1 99 ? 13.144 0.400 6.240 1.00 87.56 99 ALA A CA 1
ATOM 810 C C . ALA A 1 99 ? 11.953 1.322 5.900 1.00 87.56 99 ALA A C 1
ATOM 812 O O . ALA A 1 99 ? 10.838 1.086 6.365 1.00 87.56 99 ALA A O 1
ATOM 813 N N . LYS A 1 100 ? 12.180 2.360 5.084 1.00 90.81 100 LYS A N 1
ATOM 814 C CA . LYS A 1 100 ? 11.169 3.348 4.685 1.00 90.81 100 LYS A CA 1
ATOM 815 C C . LYS A 1 100 ? 10.461 2.997 3.376 1.00 90.81 100 LYS A C 1
ATOM 817 O O . LYS A 1 100 ? 9.373 3.523 3.146 1.00 90.81 100 LYS A O 1
ATOM 822 N N . SER A 1 101 ? 10.998 2.066 2.586 1.00 90.62 101 SER A N 1
ATOM 823 C CA . SER A 1 101 ? 10.426 1.634 1.304 1.00 90.62 101 SER A CA 1
ATOM 824 C C . SER A 1 101 ? 8.975 1.182 1.442 1.00 90.62 101 SER A C 1
ATOM 826 O O . SER A 1 101 ? 8.148 1.526 0.613 1.00 90.62 101 SER A O 1
ATOM 828 N N . SER A 1 102 ? 8.631 0.480 2.527 1.00 92.38 102 SER A N 1
ATOM 829 C CA . SER A 1 102 ? 7.277 -0.049 2.770 1.00 92.38 102 SER A CA 1
ATOM 830 C C . SER A 1 102 ? 6.324 0.911 3.498 1.00 92.38 102 SER A C 1
ATOM 832 O O . SER A 1 102 ? 5.227 0.508 3.892 1.00 92.38 102 SER A O 1
ATOM 834 N N . THR A 1 103 ? 6.724 2.170 3.696 1.00 95.19 103 THR A N 1
ATOM 835 C CA . THR A 1 103 ? 5.904 3.180 4.379 1.00 95.19 103 THR A CA 1
ATOM 836 C C . THR A 1 103 ? 5.018 3.949 3.407 1.00 95.19 103 THR A C 1
ATOM 838 O O . THR A 1 103 ? 5.348 4.138 2.239 1.00 95.19 103 THR A O 1
ATOM 841 N N . CYS A 1 104 ? 3.889 4.432 3.914 1.00 96.88 104 CYS A N 1
ATOM 842 C CA . CYS A 1 104 ? 2.943 5.251 3.181 1.00 96.88 104 CYS A CA 1
ATOM 843 C C . CYS A 1 104 ? 3.583 6.559 2.706 1.00 96.88 104 CYS A C 1
ATOM 845 O O . CYS A 1 104 ? 4.262 7.254 3.473 1.00 96.88 104 CYS A O 1
ATOM 847 N N . ARG A 1 105 ? 3.357 6.899 1.436 1.00 95.81 105 ARG A N 1
ATOM 848 C CA . ARG A 1 105 ? 3.909 8.099 0.797 1.00 95.81 105 ARG A CA 1
ATOM 849 C C . ARG A 1 105 ? 3.114 9.378 1.043 1.00 95.81 105 ARG A C 1
ATOM 851 O O . ARG A 1 105 ? 3.646 10.439 0.765 1.00 95.81 105 ARG A O 1
ATOM 858 N N . PHE A 1 106 ? 1.912 9.328 1.609 1.00 95.38 106 PHE A N 1
ATOM 859 C CA . PHE A 1 106 ? 1.146 10.548 1.885 1.00 95.38 106 PHE A CA 1
ATOM 860 C C . PHE A 1 106 ? 1.707 11.350 3.063 1.00 95.38 106 PHE A C 1
ATOM 862 O O . PHE A 1 106 ? 1.961 10.789 4.132 1.00 95.38 106 PHE A O 1
ATOM 869 N N . VAL A 1 107 ? 1.828 12.670 2.887 1.00 94.56 107 VAL A N 1
ATOM 870 C CA . VAL A 1 107 ? 2.228 13.609 3.956 1.00 94.56 107 VAL A CA 1
ATOM 871 C C . VAL A 1 107 ? 1.238 13.632 5.123 1.00 94.56 107 VAL A C 1
ATOM 873 O O . VAL A 1 107 ? 1.644 13.729 6.274 1.00 94.56 107 VAL A O 1
ATOM 876 N N . ASN A 1 108 ? -0.058 13.486 4.839 1.00 90.75 108 ASN A N 1
ATOM 877 C CA . ASN A 1 108 ? -1.153 13.576 5.807 1.00 90.75 108 ASN A CA 1
ATOM 878 C C . ASN A 1 108 ? -1.617 12.200 6.318 1.00 90.75 108 ASN A C 1
ATOM 880 O O . ASN A 1 108 ? -2.773 12.029 6.703 1.00 90.75 108 ASN A O 1
ATOM 884 N N . CYS A 1 109 ? -0.736 11.196 6.299 1.00 95.19 109 CYS A N 1
ATOM 885 C CA . CYS A 1 109 ? -1.060 9.867 6.807 1.00 95.19 109 CYS A CA 1
ATOM 886 C C . CYS A 1 109 ? -1.377 9.925 8.319 1.00 95.19 109 CYS A C 1
ATOM 888 O O . CYS A 1 109 ? -0.523 10.364 9.091 1.00 95.19 109 CYS A O 1
ATOM 890 N N . PRO A 1 110 ? -2.537 9.411 8.778 1.00 94.31 110 PRO A N 1
ATOM 891 C CA . PRO A 1 110 ? -2.883 9.401 10.206 1.00 94.31 110 PRO A CA 1
ATOM 892 C C . PRO A 1 110 ? -1.994 8.474 11.051 1.00 94.31 110 PRO A C 1
ATOM 894 O O . PRO A 1 110 ? -1.984 8.535 12.281 1.00 94.31 110 PRO A O 1
ATOM 897 N N . VAL A 1 111 ? -1.254 7.564 10.407 1.00 93.12 111 VAL A N 1
ATOM 898 C CA . VAL A 1 111 ? -0.398 6.595 11.093 1.00 93.12 111 VAL A CA 1
ATOM 899 C C . VAL A 1 111 ? 0.960 7.214 11.382 1.00 93.12 111 VAL A C 1
ATOM 901 O O . VAL A 1 111 ? 1.724 7.514 10.467 1.00 93.12 111 VAL A O 1
ATOM 904 N N . GLN A 1 112 ? 1.310 7.309 12.664 1.00 89.62 112 GLN A N 1
ATOM 905 C CA . GLN A 1 112 ? 2.640 7.747 13.083 1.00 89.62 112 GLN A CA 1
ATOM 906 C C . GLN A 1 112 ? 3.745 6.907 12.418 1.00 89.62 112 GLN A C 1
ATOM 908 O O . GLN A 1 112 ? 3.738 5.675 12.493 1.00 89.62 112 GLN A O 1
ATOM 913 N N . GLY A 1 113 ? 4.700 7.587 11.779 1.00 90.31 113 GLY A N 1
ATOM 914 C CA . GLY A 1 113 ? 5.801 6.957 11.044 1.00 90.31 113 GLY A CA 1
ATOM 915 C C . GLY A 1 113 ? 5.388 6.328 9.711 1.00 90.31 113 GLY A C 1
ATOM 916 O O . GLY A 1 113 ? 6.186 5.607 9.115 1.00 90.31 113 GLY A O 1
ATOM 917 N N . ASN A 1 114 ? 4.150 6.559 9.256 1.00 94.88 114 ASN A N 1
ATOM 918 C CA . ASN A 1 114 ? 3.621 6.115 7.967 1.00 94.88 114 ASN A CA 1
ATOM 919 C C . ASN A 1 114 ? 3.699 4.591 7.763 1.00 94.88 114 ASN A C 1
ATOM 921 O O . ASN A 1 114 ? 3.639 4.105 6.637 1.00 94.88 114 ASN A O 1
ATOM 925 N N . THR A 1 115 ? 3.856 3.808 8.830 1.00 94.25 115 THR A N 1
ATOM 926 C CA . THR A 1 115 ? 4.029 2.357 8.718 1.00 94.25 115 THR A CA 1
ATOM 927 C C . THR A 1 115 ? 2.743 1.704 8.239 1.00 94.25 115 THR A C 1
ATOM 929 O O . THR A 1 115 ? 1.685 1.982 8.804 1.00 94.25 115 THR A O 1
ATOM 932 N N . ILE A 1 116 ? 2.845 0.791 7.276 1.00 95.44 116 ILE A N 1
ATOM 933 C CA . ILE A 1 116 ? 1.716 -0.015 6.811 1.00 95.44 116 ILE A CA 1
ATOM 934 C C . ILE A 1 116 ? 1.825 -1.405 7.444 1.00 95.44 116 ILE A C 1
ATOM 936 O O . ILE A 1 116 ? 2.804 -2.121 7.224 1.00 95.44 116 ILE A O 1
ATOM 940 N N . LYS A 1 117 ? 0.868 -1.772 8.297 1.00 92.06 117 LYS A N 1
ATOM 941 C CA . LYS A 1 117 ? 0.936 -2.978 9.139 1.00 92.06 117 LYS A CA 1
ATOM 942 C C . LYS A 1 117 ? 0.217 -4.169 8.511 1.00 92.06 117 LYS A C 1
ATOM 944 O O . LYS A 1 117 ? -0.676 -4.024 7.686 1.00 92.06 117 LYS A O 1
ATOM 949 N N . LYS A 1 118 ? 0.573 -5.384 8.951 1.00 90.12 118 LYS A N 1
ATOM 950 C CA . LYS A 1 118 ? -0.189 -6.600 8.616 1.00 90.12 118 LYS A CA 1
ATOM 951 C C . LYS A 1 118 ? -1.658 -6.411 9.023 1.00 90.12 118 LYS A C 1
ATOM 953 O O . LYS A 1 118 ? -1.920 -6.006 10.152 1.00 90.12 118 LYS A O 1
ATOM 958 N N . GLY A 1 119 ? -2.574 -6.754 8.121 1.00 89.25 119 GLY A N 1
ATOM 959 C CA . GLY A 1 119 ? -4.020 -6.567 8.292 1.00 89.25 119 GLY A CA 1
ATOM 960 C C . GLY A 1 119 ? -4.547 -5.280 7.650 1.00 89.25 119 GLY A C 1
ATOM 961 O O . GLY A 1 119 ? -5.733 -5.204 7.355 1.00 89.25 119 GLY A O 1
ATOM 962 N N . GLU A 1 120 ? -3.677 -4.308 7.364 1.00 94.50 120 GLU A N 1
ATOM 963 C CA . GLU A 1 120 ? -4.024 -3.143 6.548 1.00 94.50 120 GLU A CA 1
ATOM 964 C C . GLU A 1 120 ? -3.880 -3.486 5.054 1.00 94.50 120 GLU A C 1
ATOM 966 O O . GLU A 1 120 ? -3.052 -4.319 4.658 1.00 94.50 120 GLU A O 1
ATOM 971 N N . PHE A 1 121 ? -4.668 -2.810 4.218 1.00 96.88 121 PHE A N 1
ATOM 972 C CA . PHE A 1 121 ? -4.543 -2.858 2.762 1.00 96.88 121 PHE A CA 1
ATOM 973 C C . PHE A 1 121 ? -3.717 -1.684 2.254 1.00 96.88 121 PHE A C 1
ATOM 975 O O . PHE A 1 121 ? -3.699 -0.597 2.844 1.00 96.88 121 PHE A O 1
ATOM 982 N N . ARG A 1 122 ? -3.037 -1.890 1.129 1.00 97.12 122 ARG A N 1
ATOM 983 C CA . ARG A 1 122 ? -2.184 -0.870 0.522 1.00 97.12 122 ARG A CA 1
ATOM 984 C C . ARG A 1 122 ? -2.327 -0.822 -0.986 1.00 97.12 122 ARG A C 1
ATOM 986 O O . ARG A 1 122 ? -2.690 -1.809 -1.615 1.00 97.12 122 ARG A O 1
ATOM 993 N N . ILE A 1 123 ? -1.945 0.316 -1.540 1.00 95.62 123 ILE A N 1
ATOM 994 C CA . ILE A 1 123 ? -1.636 0.484 -2.950 1.00 95.62 123 ILE A CA 1
ATOM 995 C C . ILE A 1 123 ? -0.124 0.383 -3.126 1.00 95.62 123 ILE A C 1
ATOM 997 O O . ILE A 1 123 ? 0.637 1.029 -2.403 1.00 95.62 123 ILE A O 1
ATOM 1001 N N . CYS A 1 124 ? 0.304 -0.425 -4.088 1.00 95.94 124 CYS A N 1
ATOM 1002 C CA . CYS A 1 124 ? 1.665 -0.447 -4.607 1.00 95.94 124 CYS A CA 1
ATOM 1003 C C . CYS A 1 124 ? 1.728 0.355 -5.903 1.00 95.94 124 CYS A C 1
ATOM 1005 O O . CYS A 1 124 ? 0.929 0.119 -6.806 1.00 95.94 124 CYS A O 1
ATOM 1007 N N . ILE A 1 125 ? 2.698 1.258 -5.995 1.00 93.38 125 ILE A N 1
ATOM 1008 C CA . ILE A 1 125 ? 2.898 2.155 -7.130 1.00 93.38 125 ILE A CA 1
ATOM 1009 C C . ILE A 1 125 ? 3.995 1.565 -8.013 1.00 93.38 125 ILE A C 1
ATOM 1011 O O . ILE A 1 125 ? 5.178 1.644 -7.684 1.00 93.38 125 ILE A O 1
ATOM 1015 N N . ASP A 1 126 ? 3.598 0.921 -9.105 1.00 90.38 126 ASP A N 1
ATOM 1016 C CA . ASP A 1 126 ? 4.489 0.161 -9.977 1.00 90.38 126 ASP A CA 1
ATOM 1017 C C . ASP A 1 126 ? 4.647 0.853 -11.332 1.00 90.38 126 ASP A C 1
ATOM 1019 O O . ASP A 1 126 ? 3.819 0.742 -12.237 1.00 90.38 126 ASP A O 1
ATOM 1023 N N . GLU A 1 127 ? 5.751 1.573 -11.464 1.00 85.44 127 GLU A N 1
ATOM 1024 C CA . GLU A 1 127 ? 6.144 2.277 -12.685 1.00 85.44 127 GLU A CA 1
ATOM 1025 C C . GLU A 1 127 ? 6.748 1.372 -13.760 1.00 85.44 127 GLU A C 1
ATOM 1027 O O . GLU A 1 127 ? 7.009 1.821 -14.879 1.00 85.44 127 GLU A O 1
ATOM 1032 N N . TRP A 1 128 ? 6.980 0.107 -13.408 1.00 81.81 128 TRP A N 1
ATOM 1033 C CA . TRP A 1 128 ? 7.632 -0.898 -14.237 1.00 81.81 128 TRP A CA 1
ATOM 1034 C C . TRP A 1 128 ? 6.651 -1.941 -14.764 1.00 81.81 128 TRP A C 1
ATOM 1036 O O . TRP A 1 128 ? 7.049 -2.834 -15.509 1.00 81.81 128 TRP A O 1
ATOM 1046 N N . ALA A 1 129 ? 5.369 -1.833 -14.413 1.00 81.88 129 ALA A N 1
ATOM 1047 C CA . ALA A 1 129 ? 4.348 -2.799 -14.800 1.00 81.88 129 ALA A CA 1
ATOM 1048 C C . ALA A 1 129 ? 4.262 -2.994 -16.325 1.00 81.88 129 ALA A C 1
ATOM 1050 O O . ALA A 1 129 ? 4.092 -4.119 -16.794 1.00 81.88 129 ALA A O 1
ATOM 1051 N N . GLY A 1 130 ? 4.440 -1.922 -17.105 1.00 77.25 130 GLY A N 1
ATOM 1052 C CA . GLY A 1 130 ? 4.492 -1.983 -18.569 1.00 77.25 130 GLY A CA 1
ATOM 1053 C C . GLY A 1 130 ? 5.756 -2.641 -19.142 1.00 77.25 130 GLY A C 1
ATOM 1054 O O . GLY A 1 130 ? 5.744 -3.118 -20.275 1.00 77.25 130 GLY A O 1
ATOM 1055 N N . TRP A 1 131 ? 6.816 -2.751 -18.338 1.00 75.50 131 TRP A N 1
ATOM 1056 C CA . TRP A 1 131 ? 8.126 -3.296 -18.704 1.00 75.50 131 TRP A CA 1
ATOM 1057 C C . TRP A 1 131 ? 8.359 -4.713 -18.169 1.00 75.50 131 TRP A C 1
ATOM 1059 O O . TRP A 1 131 ? 9.466 -5.238 -18.275 1.00 75.50 131 TRP A O 1
ATOM 1069 N N . ALA A 1 132 ? 7.331 -5.371 -17.624 1.00 77.06 132 ALA A N 1
ATOM 1070 C CA . ALA A 1 132 ? 7.460 -6.691 -17.002 1.00 77.06 132 ALA A CA 1
ATOM 1071 C C . ALA A 1 132 ? 8.092 -7.754 -17.927 1.00 77.06 132 ALA A C 1
ATOM 1073 O O . ALA A 1 132 ? 8.789 -8.645 -17.453 1.00 77.06 132 ALA A O 1
ATOM 1074 N N . LYS A 1 133 ? 7.898 -7.647 -19.252 1.00 78.06 133 LYS A N 1
ATOM 1075 C CA . LYS A 1 133 ? 8.549 -8.532 -20.238 1.00 78.06 133 LYS A CA 1
ATOM 1076 C C . LYS A 1 133 ? 10.048 -8.259 -20.402 1.00 78.06 133 LYS A C 1
ATOM 1078 O O . LYS A 1 133 ? 10.797 -9.194 -20.655 1.00 78.06 133 LYS A O 1
ATOM 1083 N N . ALA A 1 134 ? 10.465 -6.998 -20.288 1.00 78.56 134 ALA A N 1
ATOM 1084 C CA . ALA A 1 134 ? 11.866 -6.595 -20.386 1.00 78.56 134 ALA A CA 1
ATOM 1085 C C . ALA A 1 134 ? 12.636 -6.896 -19.089 1.00 78.56 134 ALA A C 1
ATOM 1087 O O . ALA A 1 134 ? 13.817 -7.221 -19.141 1.00 78.56 134 ALA A O 1
ATOM 1088 N N . PHE A 1 135 ? 11.950 -6.857 -17.940 1.00 79.88 135 PHE A N 1
ATOM 1089 C CA . PHE A 1 135 ? 12.532 -7.118 -16.620 1.00 79.88 135 PHE A CA 1
ATOM 1090 C C . PHE A 1 135 ? 11.781 -8.238 -15.874 1.00 79.88 135 PHE A C 1
ATOM 1092 O O . PHE A 1 135 ? 11.191 -7.995 -14.819 1.00 79.88 135 PHE A O 1
ATOM 1099 N N . PRO A 1 136 ? 11.797 -9.485 -16.385 1.00 80.94 136 PRO A N 1
ATOM 1100 C CA . PRO A 1 136 ? 11.017 -10.592 -15.821 1.00 80.94 136 PRO A CA 1
ATOM 1101 C C . PRO A 1 136 ? 11.490 -11.031 -14.427 1.00 80.94 136 PRO A C 1
ATOM 1103 O O . PRO A 1 136 ? 10.742 -11.677 -13.700 1.00 80.94 136 PRO A O 1
ATOM 1106 N N . ARG A 1 137 ? 12.725 -10.675 -14.052 1.00 85.50 137 ARG A N 1
ATOM 1107 C CA . ARG A 1 137 ? 13.349 -10.963 -12.752 1.00 85.50 137 ARG A CA 1
ATOM 1108 C C . ARG A 1 137 ? 13.343 -9.754 -11.808 1.00 85.50 137 ARG A C 1
ATOM 1110 O O . ARG A 1 137 ? 14.045 -9.764 -10.800 1.00 85.50 137 ARG A O 1
ATOM 1117 N N . LYS A 1 138 ? 12.557 -8.711 -12.097 1.00 85.25 138 LYS A N 1
ATOM 1118 C CA . LYS A 1 138 ? 12.363 -7.591 -11.168 1.00 85.25 138 LYS A CA 1
ATOM 1119 C C . LYS A 1 138 ? 11.771 -8.103 -9.856 1.00 85.25 138 LYS A C 1
ATOM 1121 O O . LYS A 1 138 ? 10.714 -8.735 -9.861 1.00 85.25 138 LYS A O 1
ATOM 1126 N N . ASP A 1 139 ? 12.410 -7.775 -8.734 1.00 88.75 139 ASP A N 1
ATOM 1127 C CA . ASP A 1 139 ? 11.849 -8.093 -7.424 1.00 88.75 139 ASP A CA 1
ATOM 1128 C C . ASP A 1 139 ? 10.528 -7.310 -7.222 1.00 88.75 139 ASP A C 1
ATOM 1130 O O . ASP A 1 139 ? 10.510 -6.074 -7.307 1.00 88.75 139 ASP A O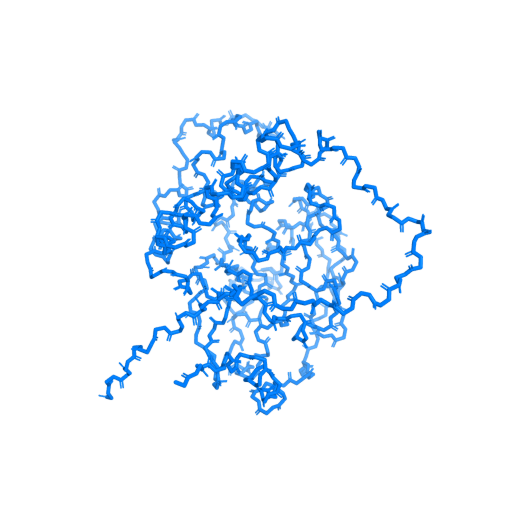 1
ATOM 1134 N N . PRO A 1 140 ? 9.397 -7.990 -6.951 1.00 89.56 140 PRO A N 1
ATOM 1135 C CA . PRO A 1 140 ? 8.100 -7.342 -6.786 1.00 89.56 140 PRO A CA 1
ATOM 1136 C C . PRO A 1 140 ? 7.985 -6.497 -5.510 1.00 89.56 140 PRO A C 1
ATOM 1138 O O . PRO A 1 140 ? 6.960 -5.843 -5.330 1.00 89.56 140 PRO A O 1
ATOM 1141 N N . TYR A 1 141 ? 8.994 -6.490 -4.633 1.00 90.69 141 TYR A N 1
ATOM 1142 C CA . TYR A 1 141 ? 9.072 -5.609 -3.465 1.00 90.69 141 TYR A CA 1
ATOM 1143 C C . TYR A 1 141 ? 9.709 -4.246 -3.772 1.00 90.69 141 TYR A C 1
ATOM 1145 O O . TYR A 1 141 ? 9.486 -3.308 -3.004 1.00 90.69 141 TYR A O 1
ATOM 1153 N N . HIS A 1 142 ? 10.434 -4.124 -4.887 1.00 89.62 142 HIS A N 1
ATOM 1154 C CA . HIS A 1 142 ? 11.108 -2.898 -5.314 1.00 89.62 142 HIS A CA 1
ATOM 1155 C C . HIS A 1 142 ? 10.175 -2.118 -6.245 1.00 89.62 142 HIS A C 1
ATOM 1157 O O . HIS A 1 142 ? 10.058 -2.426 -7.432 1.00 89.62 142 HIS A O 1
ATOM 1163 N N . ASN A 1 143 ? 9.445 -1.145 -5.707 1.00 91.06 143 ASN A N 1
ATOM 1164 C CA . ASN A 1 143 ? 8.476 -0.336 -6.454 1.00 91.06 143 ASN A CA 1
ATOM 1165 C C . ASN A 1 143 ? 8.645 1.139 -6.090 1.00 91.06 143 ASN A C 1
ATOM 1167 O O . ASN A 1 143 ? 9.223 1.453 -5.053 1.00 91.06 143 ASN A O 1
ATOM 1171 N N . ALA A 1 144 ? 8.096 2.048 -6.899 1.00 91.38 144 ALA A N 1
ATOM 1172 C CA . ALA A 1 144 ? 8.238 3.488 -6.681 1.00 91.38 144 ALA A CA 1
ATOM 1173 C C . ALA A 1 144 ? 7.795 3.903 -5.267 1.00 91.38 144 ALA A C 1
ATOM 1175 O O . ALA A 1 144 ? 8.443 4.709 -4.601 1.00 91.38 144 ALA A O 1
ATOM 1176 N N . GLY A 1 145 ? 6.731 3.284 -4.756 1.00 94.19 145 GLY A N 1
ATOM 1177 C CA . GLY A 1 145 ? 6.354 3.405 -3.357 1.00 94.19 145 GLY A CA 1
ATOM 1178 C C . GLY A 1 145 ? 5.069 2.669 -3.017 1.00 94.19 145 GLY A C 1
ATOM 1179 O O . GLY A 1 145 ? 4.472 1.984 -3.849 1.00 94.19 145 GLY A O 1
ATOM 1180 N N . TYR A 1 146 ? 4.634 2.842 -1.772 1.00 96.25 146 TYR A N 1
ATOM 1181 C CA . TYR A 1 146 ? 3.382 2.292 -1.275 1.00 96.25 146 TYR A CA 1
ATOM 1182 C C . TYR A 1 146 ? 2.575 3.369 -0.556 1.00 96.25 146 TYR A C 1
ATOM 1184 O O . TYR A 1 146 ? 3.116 4.316 0.013 1.00 96.25 146 TYR A O 1
ATOM 1192 N N . ALA A 1 147 ? 1.262 3.210 -0.535 1.00 96.19 147 ALA A N 1
ATOM 1193 C CA . ALA A 1 147 ? 0.364 4.026 0.266 1.00 96.19 147 ALA A CA 1
ATOM 1194 C C . ALA A 1 147 ? -0.650 3.127 0.962 1.00 96.19 147 ALA A C 1
ATOM 1196 O O . ALA A 1 147 ? -1.031 2.094 0.416 1.00 96.19 147 ALA A O 1
ATOM 1197 N N . HIS A 1 148 ? -1.115 3.503 2.153 1.00 97.62 148 HIS A N 1
ATOM 1198 C CA . HIS A 1 148 ? -2.317 2.878 2.704 1.00 97.62 148 HIS A CA 1
ATOM 1199 C C . HIS A 1 148 ? -3.463 3.026 1.707 1.00 97.62 148 HIS A C 1
ATOM 1201 O O . HIS A 1 148 ? -3.647 4.113 1.158 1.00 97.62 148 HIS A O 1
ATOM 1207 N N . LEU A 1 149 ? -4.253 1.968 1.523 1.00 95.56 149 LEU A N 1
ATOM 1208 C CA . LEU A 1 149 ? -5.451 2.042 0.689 1.00 95.56 149 LEU A CA 1
ATOM 1209 C C . LEU A 1 149 ? -6.408 3.112 1.235 1.00 95.56 149 LEU A C 1
ATOM 1211 O O . LEU A 1 149 ? -6.858 3.958 0.477 1.00 95.56 149 LEU A O 1
ATOM 1215 N N . PHE A 1 150 ? -6.572 3.176 2.562 1.00 95.00 150 PHE A N 1
ATOM 1216 C CA . PHE A 1 150 ? -7.304 4.249 3.238 1.00 95.00 150 PHE A CA 1
ATOM 1217 C C . PHE A 1 150 ? -6.816 5.651 2.850 1.00 95.00 150 PHE A C 1
ATOM 1219 O O . PHE A 1 150 ? -7.622 6.491 2.474 1.00 95.00 150 PHE A O 1
ATOM 1226 N N . CYS A 1 151 ? -5.508 5.930 2.943 1.00 93.94 151 CYS A N 1
ATOM 1227 C CA . CYS A 1 151 ? -4.983 7.262 2.624 1.00 93.94 151 CYS A CA 1
ATOM 1228 C C . CYS A 1 151 ? -5.191 7.600 1.149 1.00 93.94 151 CYS A C 1
ATOM 1230 O O . CYS A 1 151 ? -5.462 8.747 0.812 1.00 93.94 151 CYS A O 1
ATOM 1232 N N . PHE A 1 152 ? -5.046 6.607 0.279 1.00 90.19 152 PHE A N 1
ATOM 1233 C CA . PHE A 1 152 ? -5.273 6.780 -1.142 1.00 90.19 152 PHE A CA 1
ATOM 1234 C C . PHE A 1 152 ? -6.736 7.121 -1.433 1.00 90.19 152 PHE A C 1
ATOM 1236 O O . PHE A 1 152 ? -7.008 8.159 -2.030 1.00 90.19 152 PHE A O 1
ATOM 1243 N N . GLU A 1 153 ? -7.672 6.322 -0.920 1.00 87.50 153 GLU A N 1
ATOM 1244 C CA . GLU A 1 153 ? -9.100 6.575 -1.087 1.00 87.50 153 GLU A CA 1
ATOM 1245 C C . GLU A 1 153 ? -9.523 7.883 -0.428 1.00 87.50 153 GLU A C 1
ATOM 1247 O O . GLU A 1 153 ? -10.291 8.611 -1.039 1.00 87.50 153 GLU A O 1
ATOM 1252 N N . LYS A 1 154 ? -8.989 8.239 0.751 1.00 86.50 154 LYS A N 1
ATOM 1253 C CA . LYS A 1 154 ? -9.272 9.500 1.465 1.00 86.50 154 LYS A CA 1
ATOM 1254 C C . LYS A 1 154 ? -8.922 10.745 0.648 1.00 86.50 154 LYS A C 1
ATOM 1256 O O . LYS A 1 154 ? -9.634 11.740 0.711 1.00 86.50 154 LYS A O 1
ATOM 1261 N N . ASN A 1 155 ? -7.811 10.703 -0.081 1.00 83.06 155 ASN A N 1
ATOM 1262 C CA . ASN A 1 155 ? -7.277 11.871 -0.778 1.00 83.06 155 ASN A CA 1
ATOM 1263 C C . ASN A 1 155 ? -7.727 11.969 -2.242 1.00 83.06 155 ASN A C 1
ATOM 1265 O O . ASN A 1 155 ? -7.625 13.040 -2.831 1.00 83.06 155 ASN A O 1
ATOM 1269 N N . PHE A 1 156 ? -8.237 10.886 -2.833 1.00 77.19 156 PHE A N 1
ATOM 1270 C CA . PHE A 1 156 ? -8.649 10.876 -4.232 1.00 77.19 156 PHE A CA 1
ATOM 1271 C C . PHE A 1 156 ? -10.096 10.442 -4.395 1.00 77.19 156 PHE A C 1
ATOM 1273 O O . PHE A 1 156 ? -10.503 9.411 -3.864 1.00 77.19 156 PHE A O 1
ATOM 1280 N N . SER A 1 157 ? -10.872 11.220 -5.161 1.00 63.59 157 SER A N 1
ATOM 1281 C CA . SER A 1 157 ? -12.067 10.653 -5.778 1.00 63.59 157 SER A CA 1
ATOM 1282 C C . SER A 1 157 ? -11.606 9.722 -6.878 1.00 63.59 157 SER A C 1
ATOM 1284 O O . SER A 1 157 ? -10.792 10.047 -7.746 1.00 63.59 157 SER A O 1
ATOM 1286 N N . ILE A 1 158 ? -12.140 8.527 -6.792 1.00 54.84 158 ILE A N 1
ATOM 1287 C CA . ILE A 1 158 ? -11.757 7.393 -7.591 1.00 54.84 158 ILE A CA 1
ATOM 1288 C C . ILE A 1 158 ? -12.058 7.708 -9.086 1.00 54.84 158 ILE A C 1
ATOM 1290 O O . ILE A 1 158 ? -11.217 7.457 -9.955 1.00 54.84 158 ILE A O 1
ATOM 1294 N N . LYS A 1 159 ? -13.146 8.448 -9.384 1.00 51.28 159 LYS A N 1
ATOM 1295 C CA . LYS A 1 159 ? -13.496 8.968 -10.728 1.00 51.28 159 LYS A CA 1
ATOM 1296 C C . LYS A 1 159 ? -12.419 9.873 -11.345 1.00 51.28 159 LYS A C 1
ATOM 1298 O O . LYS A 1 159 ? -12.098 9.708 -12.520 1.00 51.28 159 LYS A O 1
ATOM 1303 N N . THR A 1 160 ? -11.819 10.781 -10.571 1.00 53.94 160 THR A N 1
ATOM 1304 C CA . THR A 1 160 ? -10.789 11.727 -11.057 1.00 53.94 160 THR A CA 1
ATOM 1305 C C . THR A 1 160 ? -9.506 11.012 -11.505 1.00 53.94 160 THR A C 1
ATOM 1307 O O . THR A 1 160 ? -8.742 11.552 -12.301 1.00 53.94 160 THR A O 1
ATOM 1310 N N . MET A 1 161 ? -9.284 9.771 -11.055 1.00 55.03 161 MET A N 1
ATOM 1311 C CA . MET A 1 161 ? -8.103 8.968 -11.393 1.00 55.03 161 MET A CA 1
ATOM 1312 C C . MET A 1 161 ? -8.250 8.096 -12.649 1.00 55.03 161 MET A C 1
ATOM 1314 O O . MET A 1 161 ? -7.249 7.567 -13.131 1.00 55.03 161 MET A O 1
ATOM 1318 N N . LEU A 1 162 ? -9.465 7.927 -13.193 1.00 51.22 162 LEU A N 1
ATOM 1319 C CA . LEU A 1 162 ? -9.684 7.077 -14.376 1.00 51.22 162 LEU A CA 1
ATOM 1320 C C . LEU A 1 162 ? -9.066 7.648 -15.656 1.00 51.22 162 LEU A C 1
ATOM 1322 O O . LEU A 1 162 ? -8.857 6.905 -16.615 1.00 51.22 162 LEU A O 1
ATOM 1326 N N . ALA A 1 163 ? -8.730 8.939 -15.676 1.00 53.91 163 ALA A N 1
ATOM 1327 C CA . ALA A 1 163 ? -8.001 9.555 -16.775 1.00 53.91 163 ALA A CA 1
ATOM 1328 C C . ALA A 1 163 ? -6.514 9.163 -16.715 1.00 53.91 163 ALA A C 1
ATOM 1330 O O . ALA A 1 163 ? -5.640 9.963 -16.387 1.00 53.91 163 ALA A O 1
ATOM 1331 N N . GLY A 1 164 ? -6.235 7.899 -17.025 1.00 58.28 164 GLY A N 1
ATOM 1332 C CA . GLY A 1 164 ? -4.884 7.412 -17.231 1.00 58.28 164 GLY A CA 1
ATOM 1333 C C . GLY A 1 164 ? -4.169 6.922 -15.972 1.00 58.28 164 GLY A C 1
ATOM 1334 O O . GLY A 1 164 ? -3.010 7.246 -15.762 1.00 58.28 164 GLY A O 1
ATOM 1335 N N . VAL A 1 165 ? -4.766 6.048 -15.166 1.00 73.31 165 VAL A N 1
ATOM 1336 C CA . VAL A 1 165 ? -4.002 5.193 -14.235 1.00 73.31 165 VAL A CA 1
ATOM 1337 C C . VAL A 1 165 ? -4.618 3.802 -14.233 1.00 73.31 165 VAL A C 1
ATOM 1339 O O . VAL A 1 165 ? -5.837 3.661 -14.212 1.00 73.31 165 VAL A O 1
ATOM 1342 N N . LYS A 1 166 ? -3.788 2.755 -14.296 1.00 81.94 166 LYS A N 1
ATOM 1343 C CA . LYS A 1 166 ? -4.277 1.372 -14.317 1.00 81.94 166 LYS A CA 1
ATOM 1344 C C . LYS A 1 166 ? -4.314 0.829 -12.894 1.00 81.94 166 LYS A C 1
ATOM 1346 O O . LYS A 1 166 ? -3.266 0.534 -12.333 1.00 81.94 166 LYS A O 1
ATOM 1351 N N . ILE A 1 167 ? -5.505 0.694 -12.324 1.00 86.56 167 ILE A N 1
ATOM 1352 C CA . ILE A 1 167 ? -5.704 0.162 -10.969 1.00 86.56 167 ILE A CA 1
ATOM 1353 C C . ILE A 1 167 ? -6.208 -1.268 -11.078 1.00 86.56 167 ILE A C 1
ATOM 1355 O O . ILE A 1 167 ? -7.106 -1.536 -11.873 1.00 86.56 167 ILE A O 1
ATOM 1359 N N . GLN A 1 168 ? -5.597 -2.195 -10.341 1.00 91.44 168 GLN A N 1
ATOM 1360 C CA . GLN A 1 168 ? -5.924 -3.620 -10.411 1.00 91.44 168 GLN A CA 1
ATOM 1361 C C . GLN A 1 168 ?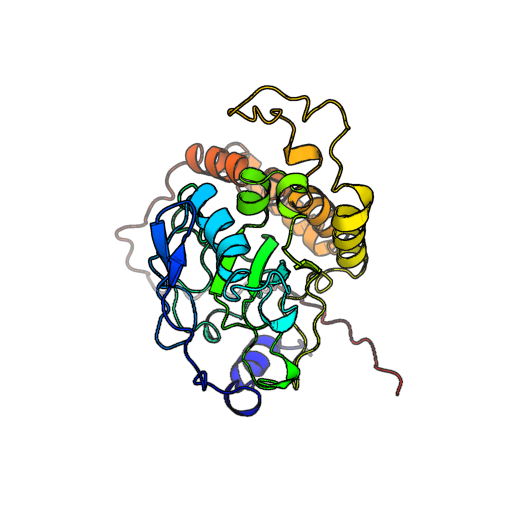 -5.760 -4.316 -9.055 1.00 91.44 168 GLN A C 1
ATOM 1363 O O . GLN A 1 168 ? -4.911 -3.909 -8.254 1.00 91.44 168 GLN A O 1
ATOM 1368 N N . PRO A 1 169 ? -6.512 -5.401 -8.795 1.00 95.44 169 PRO A N 1
ATOM 1369 C CA . PRO A 1 169 ? -6.158 -6.316 -7.717 1.00 95.44 169 PRO A CA 1
ATOM 1370 C C . PRO A 1 169 ? -4.763 -6.898 -7.971 1.00 95.44 169 PRO A C 1
ATOM 1372 O O . PRO A 1 169 ? -4.446 -7.305 -9.091 1.00 95.44 169 PRO A O 1
ATOM 1375 N N . ASP A 1 170 ? -3.916 -6.970 -6.943 1.00 96.00 170 ASP A N 1
ATOM 1376 C CA . ASP A 1 170 ? -2.673 -7.725 -7.069 1.00 96.00 170 ASP A CA 1
ATOM 1377 C C . ASP A 1 170 ? -2.986 -9.216 -6.974 1.00 96.00 170 ASP A C 1
ATOM 1379 O O . ASP A 1 170 ? -3.241 -9.755 -5.898 1.00 96.00 170 ASP A O 1
ATOM 1383 N N . THR A 1 171 ? -2.988 -9.880 -8.118 1.00 95.38 171 THR A N 1
ATOM 1384 C CA . THR A 1 171 ? -3.091 -11.341 -8.241 1.00 95.38 171 THR A CA 1
ATOM 1385 C C . THR A 1 171 ? -1.963 -11.885 -9.106 1.00 95.38 171 THR A C 1
ATOM 1387 O O . THR A 1 171 ? -2.039 -12.987 -9.649 1.00 95.38 171 THR A O 1
ATOM 1390 N N . ARG A 1 172 ? -0.888 -11.096 -9.237 1.00 92.25 172 ARG A N 1
ATOM 1391 C CA . ARG A 1 172 ? 0.244 -11.410 -10.101 1.00 92.25 172 ARG A CA 1
ATOM 1392 C C . ARG A 1 172 ? 0.895 -12.715 -9.675 1.00 92.25 172 ARG A C 1
ATOM 1394 O O . ARG A 1 172 ? 1.000 -13.011 -8.484 1.00 92.25 172 ARG A O 1
ATOM 1401 N N . TYR A 1 173 ? 1.375 -13.451 -10.664 1.00 88.81 173 TYR A N 1
ATOM 1402 C CA . TYR A 1 173 ? 2.219 -14.616 -10.470 1.00 88.81 173 TYR A CA 1
ATOM 1403 C C . TYR A 1 173 ? 3.687 -14.194 -10.546 1.00 88.81 173 TYR A C 1
ATOM 1405 O O . TYR A 1 173 ? 4.063 -13.439 -11.444 1.00 88.81 173 TYR A O 1
ATOM 1413 N N . PHE A 1 174 ? 4.511 -14.687 -9.623 1.00 86.31 174 PHE A N 1
ATOM 1414 C CA . PHE A 1 174 ? 5.947 -14.432 -9.627 1.00 86.31 174 PHE A CA 1
ATOM 1415 C C . PHE A 1 174 ? 6.719 -15.736 -9.794 1.00 86.31 174 PHE A C 1
ATOM 1417 O O . PHE A 1 174 ? 6.335 -16.785 -9.275 1.00 86.31 174 PHE A O 1
ATOM 1424 N N . SER A 1 175 ? 7.823 -15.680 -10.533 1.00 74.69 175 SER A N 1
ATOM 1425 C CA . SER A 1 175 ? 8.656 -16.850 -10.783 1.00 74.69 175 SER A CA 1
ATOM 1426 C C . SER A 1 175 ? 9.297 -17.346 -9.487 1.00 74.69 175 SER A C 1
ATOM 1428 O O . SER A 1 175 ? 10.112 -16.652 -8.883 1.00 74.69 175 SER A O 1
ATOM 1430 N N . GLY A 1 176 ? 8.969 -18.572 -9.082 1.00 76.25 176 GLY A N 1
ATOM 1431 C CA . GLY A 1 176 ? 9.622 -19.243 -7.956 1.00 76.25 176 GLY A CA 1
ATOM 1432 C C . GLY A 1 176 ? 9.053 -18.926 -6.571 1.00 76.25 176 GLY A C 1
ATOM 1433 O O . GLY A 1 176 ? 9.509 -19.520 -5.597 1.00 76.25 176 GLY A O 1
ATOM 1434 N N . GLU A 1 177 ? 8.037 -18.064 -6.449 1.00 83.75 177 GLU A N 1
ATOM 1435 C CA . GLU A 1 177 ? 7.307 -17.898 -5.188 1.00 83.75 177 GLU A CA 1
ATOM 1436 C C . GLU A 1 177 ? 5.828 -17.548 -5.378 1.00 83.75 177 GLU A C 1
ATOM 1438 O O . GLU A 1 177 ? 5.418 -16.919 -6.352 1.00 83.75 177 GLU A O 1
ATOM 1443 N N . ARG A 1 178 ? 5.011 -17.900 -4.380 1.00 88.06 178 ARG A N 1
ATOM 1444 C CA . ARG A 1 178 ? 3.643 -17.390 -4.277 1.00 88.06 178 ARG A CA 1
ATOM 1445 C C . ARG A 1 178 ? 3.678 -15.892 -3.975 1.00 88.06 178 ARG A C 1
ATOM 1447 O O . ARG A 1 178 ? 4.417 -15.439 -3.099 1.00 88.06 178 ARG A O 1
ATOM 1454 N N . ASN A 1 179 ? 2.799 -15.135 -4.622 1.00 91.94 179 ASN A N 1
ATOM 1455 C CA . ASN A 1 179 ? 2.611 -13.722 -4.332 1.00 91.94 179 ASN A CA 1
ATOM 1456 C C . ASN A 1 179 ? 2.031 -13.512 -2.921 1.00 91.94 179 ASN A C 1
ATOM 1458 O O . ASN A 1 179 ? 0.836 -13.664 -2.673 1.00 91.94 179 ASN A O 1
ATOM 1462 N N . ARG A 1 180 ? 2.897 -13.139 -1.973 1.00 92.00 180 ARG A N 1
ATOM 1463 C CA . ARG A 1 180 ? 2.524 -12.875 -0.568 1.00 92.00 180 ARG A CA 1
ATOM 1464 C C . ARG A 1 180 ? 1.767 -11.558 -0.370 1.00 92.00 180 ARG A C 1
ATOM 1466 O O . ARG A 1 180 ? 1.232 -11.323 0.719 1.00 92.00 180 ARG A O 1
ATOM 1473 N N . MET A 1 181 ? 1.778 -10.703 -1.391 1.00 94.88 181 MET A N 1
ATOM 1474 C CA . MET A 1 181 ? 1.104 -9.406 -1.432 1.00 94.88 181 MET A CA 1
ATOM 1475 C C . MET A 1 181 ? -0.271 -9.503 -2.095 1.00 94.88 181 MET A C 1
ATOM 1477 O O . MET A 1 181 ? -0.994 -8.508 -2.121 1.00 94.88 181 MET A O 1
ATOM 1481 N N . ALA A 1 182 ? -0.634 -10.684 -2.608 1.00 95.81 182 ALA A N 1
ATOM 1482 C CA . ALA A 1 182 ? -1.858 -10.861 -3.358 1.00 95.81 182 ALA A CA 1
ATOM 1483 C C . ALA A 1 182 ? -3.084 -10.492 -2.515 1.00 95.81 182 ALA A C 1
ATOM 1485 O O . ALA A 1 182 ? -3.183 -10.871 -1.342 1.00 95.81 182 ALA A O 1
ATOM 1486 N N . VAL A 1 183 ? -4.025 -9.757 -3.103 1.00 96.44 183 VAL A N 1
ATOM 1487 C CA . VAL A 1 183 ? -5.242 -9.342 -2.388 1.00 96.44 183 VAL A CA 1
ATOM 1488 C C . VAL A 1 183 ? -6.135 -10.540 -2.060 1.00 96.44 183 VAL A C 1
ATOM 1490 O O . VAL A 1 183 ? -6.753 -10.584 -1.005 1.00 96.44 183 VAL A O 1
ATOM 1493 N N . ASN A 1 184 ? -6.109 -11.572 -2.906 1.00 94.50 184 ASN A N 1
ATOM 1494 C CA . ASN A 1 184 ? -6.824 -12.833 -2.711 1.00 94.50 184 ASN A CA 1
ATOM 1495 C C . ASN A 1 184 ? -6.087 -13.838 -1.805 1.00 94.50 184 ASN A C 1
ATOM 1497 O O . ASN A 1 184 ? -6.474 -15.003 -1.738 1.00 94.50 184 ASN A O 1
ATOM 1501 N N . ARG A 1 185 ? -5.009 -13.421 -1.122 1.00 90.94 185 ARG A N 1
ATOM 1502 C CA . ARG A 1 185 ? -4.217 -14.302 -0.250 1.00 90.94 185 ARG A CA 1
ATOM 1503 C C . ARG A 1 185 ? -5.052 -14.889 0.884 1.00 90.94 185 ARG A C 1
ATOM 1505 O O . ARG A 1 185 ? -4.888 -16.068 1.184 1.00 90.94 185 ARG A O 1
ATOM 1512 N N . ASP A 1 186 ? -5.866 -14.049 1.521 1.00 87.31 186 ASP A N 1
ATOM 1513 C CA . ASP A 1 186 ? -6.636 -14.433 2.704 1.00 87.31 186 ASP A CA 1
ATOM 1514 C C . ASP A 1 186 ? -7.950 -15.120 2.303 1.00 87.31 186 ASP A C 1
ATOM 1516 O O . ASP A 1 186 ? -8.323 -16.111 2.923 1.00 87.31 186 ASP A O 1
ATOM 1520 N N . HIS A 1 187 ? -8.622 -14.640 1.249 1.00 91.81 187 HIS A N 1
ATOM 1521 C CA . HIS A 1 187 ? -9.780 -15.313 0.660 1.00 91.81 187 HIS A CA 1
ATOM 1522 C C . HIS A 1 187 ? -9.970 -14.932 -0.830 1.00 91.81 187 HIS A C 1
ATOM 1524 O O . HIS A 1 187 ? -9.823 -13.752 -1.168 1.00 91.81 187 HIS A O 1
ATOM 1530 N N . PRO A 1 188 ? -10.342 -15.869 -1.732 1.00 93.38 188 PRO A N 1
ATOM 1531 C CA . PRO A 1 188 ? -10.503 -15.589 -3.167 1.00 93.38 188 PRO A CA 1
ATOM 1532 C C . PRO A 1 188 ? -11.511 -14.486 -3.518 1.00 93.38 188 PRO A C 1
ATOM 1534 O O . PRO A 1 188 ? -11.274 -13.715 -4.446 1.00 93.38 188 PRO A O 1
ATOM 1537 N N . SER A 1 189 ? -12.608 -14.366 -2.759 1.00 94.94 189 SER A N 1
ATOM 1538 C CA . SER A 1 189 ? -13.657 -13.350 -2.987 1.00 94.94 189 SER A CA 1
ATOM 1539 C C . SER A 1 189 ? -13.139 -11.910 -2.953 1.00 94.94 189 SER A C 1
ATOM 1541 O O . SER A 1 189 ? -13.716 -11.039 -3.600 1.00 94.94 189 SER A O 1
ATOM 1543 N N . MET A 1 190 ? -12.036 -11.652 -2.244 1.00 95.81 190 MET A N 1
ATOM 1544 C CA . MET A 1 190 ? -11.476 -10.309 -2.098 1.00 95.81 190 MET A CA 1
ATOM 1545 C C . MET A 1 190 ? -11.025 -9.722 -3.436 1.00 95.81 190 MET A C 1
ATOM 1547 O O . MET A 1 190 ? -11.138 -8.517 -3.634 1.00 95.81 190 MET A O 1
ATOM 1551 N N . GLN A 1 191 ? -10.566 -10.556 -4.376 1.00 96.12 191 GLN A N 1
ATOM 1552 C CA . GLN A 1 191 ? -10.280 -10.109 -5.741 1.00 96.12 191 GLN A CA 1
ATOM 1553 C C . GLN A 1 191 ? -11.544 -9.567 -6.416 1.00 96.12 191 GLN A C 1
ATOM 1555 O O . GLN A 1 191 ? -11.508 -8.466 -6.957 1.00 96.12 191 GLN A O 1
ATOM 1560 N N . GLY A 1 192 ? -12.653 -10.308 -6.328 1.00 94.50 192 GLY A N 1
ATOM 1561 C CA . GLY A 1 192 ? -13.934 -9.904 -6.905 1.00 94.50 192 GLY A CA 1
ATOM 1562 C C . GLY A 1 192 ? -14.461 -8.602 -6.304 1.00 94.50 192 GLY A C 1
ATOM 1563 O O . GLY A 1 192 ? -15.015 -7.789 -7.029 1.00 94.50 192 GLY A O 1
ATOM 1564 N N . ILE A 1 193 ? -14.215 -8.348 -5.012 1.00 94.00 193 ILE A N 1
ATOM 1565 C CA . ILE A 1 193 ? -14.549 -7.063 -4.375 1.00 94.00 193 ILE A CA 1
ATOM 1566 C C . ILE A 1 193 ? -13.746 -5.922 -4.997 1.00 94.00 193 ILE A C 1
ATOM 1568 O O . ILE A 1 193 ? -14.321 -4.887 -5.304 1.00 94.00 193 ILE A O 1
ATOM 1572 N N . VAL A 1 194 ? -12.436 -6.089 -5.206 1.00 93.06 194 VAL A N 1
ATOM 1573 C CA . VAL A 1 194 ? -11.620 -5.056 -5.867 1.00 93.06 194 VAL 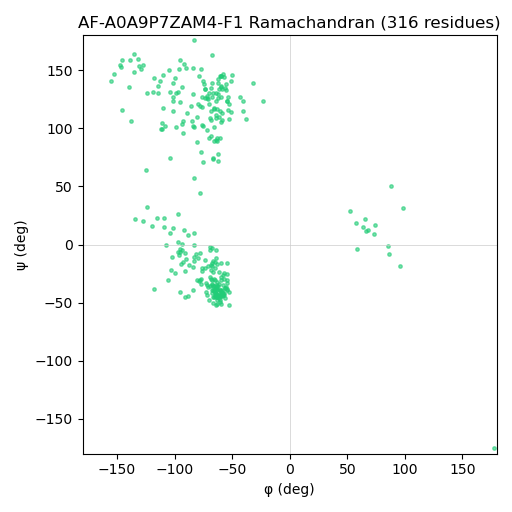A CA 1
ATOM 1574 C C . VAL A 1 194 ? -12.099 -4.817 -7.298 1.00 93.06 194 VAL A C 1
ATOM 1576 O O . VAL A 1 194 ? -12.237 -3.669 -7.706 1.00 93.06 194 VAL A O 1
ATOM 1579 N N . GLU A 1 195 ? -12.358 -5.881 -8.058 1.00 91.81 195 GLU A N 1
ATOM 1580 C CA . GLU A 1 195 ? -12.830 -5.792 -9.444 1.00 91.81 195 GLU A CA 1
ATOM 1581 C C . GLU A 1 195 ? -14.202 -5.118 -9.536 1.00 91.81 195 GLU A C 1
ATOM 1583 O O . GLU A 1 195 ? -14.350 -4.177 -10.311 1.00 91.81 195 GLU A O 1
ATOM 1588 N N . ASP A 1 196 ? -15.166 -5.520 -8.703 1.00 88.38 196 ASP A N 1
ATOM 1589 C CA . ASP A 1 196 ? -16.482 -4.877 -8.588 1.00 88.38 196 ASP A CA 1
ATOM 1590 C C . ASP A 1 196 ? -16.346 -3.414 -8.173 1.00 88.38 196 ASP A C 1
ATOM 1592 O O . ASP A 1 196 ? -17.019 -2.540 -8.714 1.00 88.38 196 ASP A O 1
ATOM 1596 N N . HIS A 1 197 ? -15.427 -3.111 -7.257 1.00 86.12 197 HIS A N 1
ATOM 1597 C CA . HIS A 1 197 ? -15.227 -1.739 -6.836 1.00 86.12 197 HIS A CA 1
ATOM 1598 C C . HIS A 1 197 ? -14.664 -0.874 -7.958 1.00 86.12 197 HIS A C 1
ATOM 1600 O O . HIS A 1 197 ? -15.102 0.256 -8.121 1.00 86.12 197 HIS A O 1
ATOM 1606 N N . ILE A 1 198 ? -13.742 -1.416 -8.758 1.00 81.06 198 ILE A N 1
ATOM 1607 C CA . ILE A 1 198 ? -13.162 -0.757 -9.936 1.00 81.06 198 ILE A CA 1
ATOM 1608 C C . ILE A 1 198 ? -14.178 -0.616 -11.076 1.00 81.06 198 ILE A C 1
ATOM 1610 O O . ILE A 1 198 ? -14.156 0.389 -11.782 1.00 81.06 198 ILE A O 1
ATOM 1614 N N . GLN A 1 199 ? -15.066 -1.593 -11.265 1.00 78.75 199 GLN A N 1
ATOM 1615 C CA . GLN A 1 199 ? -16.020 -1.618 -12.378 1.00 78.75 199 GLN A CA 1
ATOM 1616 C C . GLN A 1 199 ? -17.337 -0.894 -12.067 1.00 78.75 199 GLN A C 1
ATOM 1618 O O . GLN A 1 199 ? -17.829 -0.136 -12.898 1.00 78.75 199 GLN A O 1
ATOM 1623 N N . ASN A 1 200 ? -17.904 -1.123 -10.880 1.00 72.06 200 ASN A N 1
ATOM 1624 C CA . ASN A 1 200 ? -19.298 -0.808 -10.553 1.00 72.06 200 ASN A CA 1
ATOM 1625 C C . ASN A 1 200 ? -19.440 0.222 -9.426 1.00 72.06 200 ASN A C 1
ATOM 1627 O O . ASN A 1 200 ? -20.319 1.078 -9.486 1.00 72.06 200 ASN A O 1
ATOM 1631 N N . ARG A 1 201 ? -18.590 0.168 -8.391 1.00 59.94 201 ARG A N 1
ATOM 1632 C CA . ARG A 1 201 ? -18.659 1.104 -7.242 1.00 59.94 201 ARG A CA 1
ATOM 1633 C C . ARG A 1 201 ? -17.751 2.320 -7.394 1.00 59.94 201 ARG A C 1
ATOM 1635 O O . ARG A 1 201 ? -17.828 3.255 -6.605 1.00 59.94 201 ARG A O 1
ATOM 1642 N N . TRP A 1 202 ? -16.958 2.343 -8.461 1.00 55.88 202 TRP A N 1
ATOM 1643 C CA . TRP A 1 202 ? -16.094 3.457 -8.843 1.00 55.88 202 TRP A CA 1
ATOM 1644 C C . TRP A 1 202 ? -16.903 4.724 -9.188 1.00 55.88 202 TRP A C 1
ATOM 1646 O O . TRP A 1 202 ? -16.356 5.822 -9.296 1.00 55.88 202 TRP A O 1
ATOM 1656 N N . GLY A 1 203 ? -18.225 4.564 -9.331 1.00 45.16 203 GLY A N 1
ATOM 1657 C CA . GLY A 1 203 ? -19.235 5.601 -9.438 1.00 45.16 203 GLY A CA 1
ATOM 1658 C C . GLY A 1 203 ? -20.041 5.783 -8.151 1.00 45.16 203 GLY A C 1
ATOM 1659 O O . GLY A 1 203 ? -21.207 5.397 -8.128 1.00 45.16 203 GLY A O 1
ATOM 1660 N N . TRP A 1 204 ? -19.448 6.404 -7.122 1.00 52.12 204 TRP A N 1
ATOM 1661 C CA . TRP A 1 204 ? -20.172 7.037 -6.003 1.00 52.12 204 TRP A CA 1
ATOM 1662 C C . TRP A 1 204 ? -21.522 7.607 -6.472 1.00 52.12 204 TRP A C 1
ATOM 1664 O O . TRP A 1 204 ? -21.534 8.156 -7.589 1.00 52.12 204 TRP A O 1
ATOM 1674 N N . PRO A 1 205 ? -22.621 7.469 -5.688 1.00 43.41 205 PRO A N 1
ATOM 1675 C CA . PRO A 1 205 ? -23.959 7.863 -6.119 1.00 43.41 205 PRO A CA 1
ATOM 1676 C C . PRO A 1 205 ? -23.889 9.214 -6.818 1.00 43.41 205 PRO A C 1
ATOM 1678 O O . PRO A 1 205 ? -23.263 10.146 -6.325 1.00 43.41 205 PRO A O 1
ATOM 1681 N N . VAL A 1 206 ? -24.440 9.266 -8.026 1.00 43.78 206 VAL A N 1
ATOM 1682 C CA . VAL A 1 206 ? -24.183 10.293 -9.049 1.00 43.78 206 VAL A CA 1
ATOM 1683 C C . VAL A 1 206 ? -24.416 11.731 -8.542 1.00 43.78 206 VAL A C 1
ATOM 1685 O O . VAL A 1 206 ? -23.875 12.667 -9.120 1.00 43.78 206 VAL A O 1
ATOM 1688 N N . ASP A 1 207 ? -25.107 11.892 -7.411 1.00 42.28 207 ASP A N 1
ATOM 1689 C CA . ASP A 1 207 ? -25.430 13.166 -6.767 1.00 42.28 207 ASP A CA 1
ATOM 1690 C C . ASP A 1 207 ? -24.468 13.635 -5.653 1.00 42.28 207 ASP A C 1
ATOM 1692 O O . ASP A 1 207 ? -24.617 14.761 -5.186 1.00 42.28 207 ASP A O 1
ATOM 1696 N N . VAL A 1 208 ? -23.468 12.850 -5.220 1.00 45.12 208 VAL A N 1
ATOM 1697 C CA . VAL A 1 208 ? -22.517 13.295 -4.165 1.00 45.12 208 VAL A CA 1
ATOM 1698 C C . VAL A 1 208 ? -21.264 13.999 -4.697 1.00 45.12 208 VAL A C 1
ATOM 1700 O O . VAL A 1 208 ? -20.512 14.581 -3.925 1.00 45.12 208 VAL A O 1
ATOM 1703 N N . ASP A 1 209 ? -21.077 14.004 -6.019 1.00 48.31 209 ASP A N 1
ATOM 1704 C CA . ASP A 1 209 ? -19.997 14.715 -6.724 1.00 48.31 209 ASP A CA 1
ATOM 1705 C C . ASP A 1 209 ? -20.537 15.924 -7.527 1.00 48.31 209 ASP A C 1
ATOM 1707 O O . ASP A 1 209 ? -19.934 16.352 -8.520 1.00 48.31 209 ASP A O 1
ATOM 1711 N N . ALA A 1 210 ? -21.710 16.450 -7.151 1.00 38.34 210 ALA A N 1
ATOM 1712 C CA . ALA A 1 210 ? -22.341 17.569 -7.840 1.00 38.34 210 ALA A CA 1
ATOM 1713 C C . ALA A 1 210 ? -21.473 18.839 -7.734 1.00 38.34 210 ALA A C 1
ATOM 1715 O O . ALA A 1 210 ? -21.324 19.450 -6.681 1.00 38.34 210 ALA A O 1
ATOM 1716 N N . HIS A 1 211 ? -20.894 19.188 -8.882 1.00 37.06 211 HIS A N 1
ATOM 1717 C CA . HIS A 1 211 ? -20.133 20.384 -9.232 1.00 37.06 211 HIS A CA 1
ATOM 1718 C C . HIS A 1 211 ? -20.381 21.639 -8.385 1.00 37.06 211 HIS A C 1
ATOM 1720 O O . HIS A 1 211 ? -21.469 22.191 -8.457 1.00 37.06 211 HIS A O 1
ATOM 1726 N N . TYR A 1 212 ? -19.316 22.194 -7.795 1.00 33.28 212 TYR A N 1
ATOM 1727 C CA . TYR A 1 212 ? -18.946 23.613 -7.920 1.00 33.28 212 TYR A CA 1
ATOM 1728 C C . TYR A 1 212 ? -17.423 23.757 -7.729 1.00 33.28 212 TYR A C 1
ATOM 1730 O O . TYR A 1 212 ? -16.798 22.956 -7.044 1.00 33.28 212 TYR A O 1
ATOM 1738 N N . GLY A 1 213 ? -16.816 24.716 -8.433 1.00 34.38 213 GLY A N 1
ATOM 1739 C CA . GLY A 1 213 ? -15.368 24.834 -8.638 1.00 34.38 213 GLY A CA 1
ATOM 1740 C C . GLY A 1 213 ? -14.478 24.751 -7.387 1.00 34.38 213 GLY A C 1
ATOM 1741 O O . GLY A 1 213 ? -14.824 25.225 -6.312 1.00 34.38 213 GLY A O 1
ATOM 1742 N N . ASP A 1 214 ? -13.296 24.170 -7.593 1.00 37.25 214 ASP A N 1
ATOM 1743 C CA . ASP A 1 214 ? -12.091 24.203 -6.747 1.00 37.25 214 ASP A CA 1
ATOM 1744 C C . ASP A 1 214 ? -12.140 23.694 -5.295 1.00 37.25 214 ASP A C 1
ATOM 1746 O O . ASP A 1 214 ? -11.076 23.572 -4.692 1.00 37.25 214 ASP A O 1
ATOM 1750 N N . TYR A 1 215 ? -13.284 23.278 -4.746 1.00 40.41 215 TYR A N 1
ATOM 1751 C CA . TYR A 1 215 ? -13.337 22.611 -3.436 1.00 40.41 215 TYR A CA 1
ATOM 1752 C C . TYR A 1 215 ? -14.298 21.417 -3.454 1.00 40.41 215 TYR A C 1
ATOM 1754 O O . TYR A 1 215 ? -15.514 21.569 -3.460 1.00 40.41 215 TYR A O 1
ATOM 1762 N N . TYR A 1 216 ? -13.737 20.205 -3.454 1.00 49.47 216 TYR A N 1
ATOM 1763 C CA . TYR A 1 216 ? -14.496 18.960 -3.323 1.00 49.47 216 TYR A CA 1
ATOM 1764 C C . TYR A 1 216 ? -14.760 18.681 -1.839 1.00 49.47 216 TYR A C 1
ATOM 1766 O O . TYR A 1 216 ? -13.872 18.202 -1.131 1.00 49.47 216 TYR A O 1
ATOM 1774 N N . GLU A 1 217 ? -15.966 18.976 -1.358 1.00 50.41 217 GLU A N 1
ATOM 1775 C CA . GLU A 1 217 ? -16.373 18.633 0.005 1.00 50.41 217 GLU A CA 1
ATOM 1776 C C . GLU A 1 217 ? -16.884 17.187 0.024 1.00 50.41 217 GLU A C 1
ATOM 1778 O O . GLU A 1 217 ? -17.964 16.857 -0.461 1.00 50.41 217 GLU A O 1
ATOM 1783 N N . ARG A 1 218 ? -16.031 16.283 0.502 1.00 63.06 218 ARG A N 1
ATOM 1784 C CA . ARG A 1 218 ? -16.340 14.859 0.614 1.00 63.06 218 ARG A CA 1
ATOM 1785 C C . ARG A 1 218 ? -17.314 14.636 1.771 1.00 63.06 218 ARG A C 1
ATOM 1787 O O . ARG A 1 218 ? -17.060 15.128 2.864 1.00 63.06 218 ARG A O 1
ATOM 1794 N N . GLN A 1 219 ? -18.366 13.847 1.550 1.00 66.31 219 GLN A N 1
ATOM 1795 C CA . GLN A 1 219 ? -19.314 13.500 2.611 1.00 66.31 219 GLN A CA 1
ATOM 1796 C C . GLN A 1 219 ? -18.631 12.782 3.784 1.00 66.31 219 GLN A C 1
ATOM 1798 O O . GLN A 1 219 ? -17.703 11.988 3.594 1.00 66.31 219 GLN A O 1
ATOM 1803 N N . ASP A 1 220 ? -19.112 13.044 4.999 1.00 70.12 220 ASP A N 1
ATOM 1804 C CA . ASP A 1 220 ? -18.556 12.483 6.237 1.00 70.12 220 ASP A CA 1
ATOM 1805 C C . ASP A 1 220 ? -18.588 10.943 6.268 1.00 70.12 220 ASP A C 1
ATOM 1807 O O . ASP A 1 220 ? -17.732 10.309 6.887 1.00 70.12 220 ASP A O 1
ATOM 1811 N N . ASP A 1 221 ? -19.537 10.324 5.564 1.00 78.56 221 ASP A N 1
ATOM 1812 C CA . ASP A 1 221 ? -19.746 8.876 5.502 1.00 78.56 221 ASP A CA 1
ATOM 1813 C C . ASP A 1 221 ? -19.007 8.191 4.340 1.00 78.56 221 ASP A C 1
ATOM 1815 O O . ASP A 1 221 ? -19.216 7.004 4.088 1.00 78.56 221 ASP A O 1
ATOM 1819 N N . TRP A 1 222 ? -18.075 8.879 3.665 1.00 82.62 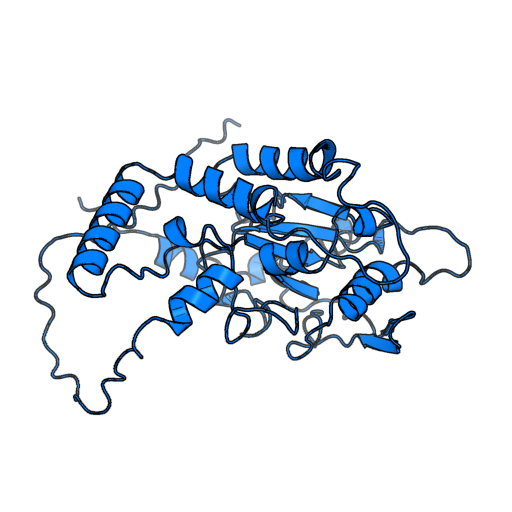222 TRP A N 1
ATOM 1820 C CA . TRP A 1 222 ? -17.349 8.315 2.519 1.00 82.62 222 TRP A CA 1
ATOM 1821 C C . TRP A 1 222 ? -16.651 6.973 2.819 1.00 82.62 222 TRP A C 1
ATOM 1823 O O . TRP A 1 222 ? -16.344 6.169 1.937 1.00 82.62 222 TRP A O 1
ATOM 1833 N N . TYR A 1 223 ? -16.315 6.728 4.082 1.00 88.75 223 TYR A N 1
ATOM 1834 C CA . TYR A 1 223 ? -15.642 5.495 4.442 1.00 88.75 223 TYR A CA 1
ATOM 1835 C C . TYR A 1 223 ? -16.560 4.274 4.291 1.00 88.75 223 TYR A C 1
ATOM 1837 O O . TYR A 1 223 ? -16.079 3.190 3.950 1.00 88.75 223 TYR A O 1
ATOM 1845 N N . GLU A 1 224 ? -17.872 4.457 4.474 1.00 87.31 224 GLU A N 1
ATOM 1846 C CA . GLU A 1 224 ? -18.883 3.396 4.427 1.00 87.31 224 GLU A CA 1
ATOM 1847 C C . GLU A 1 224 ? -18.932 2.680 3.079 1.00 87.31 224 GLU A C 1
ATOM 1849 O O . GLU A 1 224 ? -19.187 1.476 3.022 1.00 87.31 224 GLU A O 1
ATOM 1854 N N . PHE A 1 225 ? -18.613 3.404 2.008 1.00 84.56 225 PHE A N 1
ATOM 1855 C CA . PHE A 1 225 ? -18.600 2.884 0.647 1.00 84.56 225 PHE A CA 1
ATOM 1856 C C . PHE A 1 225 ? -17.186 2.741 0.084 1.00 84.56 225 PHE A C 1
ATOM 1858 O O . PHE A 1 225 ? -17.041 2.601 -1.123 1.00 84.56 225 PHE A O 1
ATOM 1865 N N . SER A 1 226 ? -16.144 2.780 0.918 1.00 88.00 226 SER A N 1
ATOM 1866 C CA . SER A 1 226 ? -14.758 2.602 0.467 1.00 88.00 226 SER A CA 1
ATOM 1867 C C . SER A 1 226 ? -14.414 1.133 0.189 1.00 88.00 226 SER A C 1
ATOM 1869 O O . SER A 1 226 ? -14.915 0.214 0.848 1.00 88.00 226 SER A O 1
ATOM 1871 N N . LEU A 1 227 ? -13.487 0.897 -0.742 1.00 91.69 227 LEU A N 1
ATOM 1872 C CA . LEU A 1 227 ? -12.892 -0.416 -0.981 1.00 91.69 227 LEU A CA 1
ATOM 1873 C C . LEU A 1 227 ? -12.173 -0.919 0.271 1.00 91.69 227 LEU A C 1
ATOM 1875 O O . LEU A 1 227 ? -12.247 -2.104 0.596 1.00 91.69 227 LEU A O 1
ATOM 1879 N N . CYS A 1 228 ? -11.486 -0.033 0.997 1.00 94.00 228 CYS A N 1
ATOM 1880 C CA . CYS A 1 228 ? -10.793 -0.386 2.229 1.00 94.00 228 CYS A CA 1
ATOM 1881 C C . CYS A 1 228 ? -11.738 -0.994 3.269 1.00 94.00 228 CYS A C 1
ATOM 1883 O O . CYS A 1 228 ? -11.382 -2.011 3.875 1.00 94.00 228 CYS A O 1
ATOM 1885 N N . LYS A 1 229 ? -12.935 -0.423 3.450 1.00 94.25 229 LYS A N 1
ATOM 1886 C CA . LYS A 1 229 ? -13.944 -0.978 4.355 1.00 94.25 229 LYS A CA 1
ATOM 1887 C C . LYS A 1 229 ? -14.474 -2.314 3.849 1.00 94.25 229 LYS A C 1
ATOM 1889 O O . LYS A 1 229 ? -14.409 -3.291 4.589 1.00 94.25 229 LYS A O 1
ATOM 1894 N N . ALA A 1 230 ? -14.882 -2.388 2.580 1.00 94.25 230 ALA A N 1
ATOM 1895 C CA . ALA A 1 230 ? -15.418 -3.614 1.983 1.00 94.25 230 ALA A CA 1
ATOM 1896 C C . ALA A 1 230 ? -14.438 -4.801 2.083 1.00 94.25 230 ALA A C 1
ATOM 1898 O O . ALA A 1 230 ? -14.818 -5.906 2.469 1.00 94.25 230 ALA A O 1
ATOM 1899 N N . LEU A 1 231 ? -13.149 -4.574 1.807 1.00 95.81 231 LEU A N 1
ATOM 1900 C CA . LEU A 1 231 ? -12.112 -5.599 1.964 1.00 95.81 231 LEU A CA 1
ATOM 1901 C C . LEU A 1 231 ? -11.902 -6.004 3.424 1.00 95.81 231 LEU A C 1
ATOM 1903 O O . LEU A 1 231 ? -11.607 -7.165 3.707 1.00 95.81 231 LEU A O 1
ATOM 1907 N N . THR A 1 232 ? -12.027 -5.056 4.353 1.00 95.56 232 THR A N 1
ATOM 1908 C CA . THR A 1 232 ? -11.855 -5.335 5.780 1.00 95.56 232 THR A CA 1
ATOM 1909 C C . THR A 1 232 ? -13.026 -6.137 6.329 1.00 95.56 232 THR A C 1
ATOM 1911 O O . THR A 1 232 ? -12.804 -7.121 7.029 1.00 95.56 232 THR A O 1
ATOM 1914 N N . GLU A 1 233 ? -14.257 -5.781 5.969 1.00 95.00 233 GLU A N 1
ATOM 1915 C CA . GLU A 1 233 ? -15.459 -6.538 6.323 1.00 95.00 233 GLU A CA 1
ATOM 1916 C C . GLU A 1 233 ? -15.391 -7.970 5.781 1.00 95.00 233 GLU A C 1
ATOM 1918 O O . GLU A 1 233 ? -15.635 -8.917 6.531 1.00 95.00 233 GLU A O 1
ATOM 1923 N N . GLU A 1 234 ? -14.963 -8.156 4.528 1.00 95.38 234 GLU A N 1
ATOM 1924 C CA . GLU A 1 234 ? -14.785 -9.495 3.956 1.00 95.38 234 GLU A CA 1
ATOM 1925 C C . GLU A 1 234 ? -13.685 -10.288 4.674 1.00 95.38 234 GLU A C 1
ATOM 1927 O O . GLU A 1 234 ? -13.877 -11.452 5.027 1.00 95.38 234 GLU A O 1
ATOM 1932 N N . HIS A 1 235 ? -12.542 -9.659 4.964 1.00 93.12 235 HIS A N 1
ATOM 1933 C CA . HIS A 1 235 ? -11.466 -10.301 5.721 1.00 93.12 235 HIS A CA 1
ATOM 1934 C C . HIS A 1 235 ? -11.937 -10.758 7.112 1.00 93.12 235 HIS A C 1
ATOM 1936 O O . HIS A 1 235 ? -11.580 -11.844 7.578 1.00 93.12 235 HIS A O 1
ATOM 1942 N N . LEU A 1 236 ? -12.737 -9.934 7.791 1.00 91.62 236 LEU A N 1
ATOM 1943 C CA . LEU A 1 236 ? -13.257 -10.240 9.118 1.00 91.62 236 LEU A CA 1
ATOM 1944 C C . LEU A 1 236 ? -14.340 -11.319 9.084 1.00 91.62 236 LEU A C 1
ATOM 1946 O O . LEU A 1 236 ? -14.305 -12.212 9.935 1.00 91.62 236 LEU A O 1
ATOM 1950 N N . SER A 1 237 ? -15.244 -11.273 8.102 1.00 91.56 237 SER A N 1
ATOM 1951 C CA . SER A 1 237 ? -16.353 -12.224 7.953 1.00 91.56 237 SER A CA 1
ATOM 1952 C C . SER A 1 237 ? -15.872 -13.633 7.595 1.00 91.56 237 SER A C 1
ATOM 1954 O O . SER A 1 237 ? -16.447 -14.621 8.054 1.00 91.56 237 SER A O 1
ATOM 1956 N N . LYS A 1 238 ? -14.786 -13.733 6.818 1.00 89.88 238 LYS A N 1
ATOM 1957 C CA . LYS A 1 238 ? -14.178 -15.001 6.384 1.00 89.88 238 LYS A CA 1
ATOM 1958 C C . LYS A 1 238 ? -13.055 -15.488 7.295 1.00 89.88 238 LYS A C 1
ATOM 1960 O O . LYS A 1 238 ? -12.467 -16.539 7.038 1.00 89.88 238 LYS A O 1
ATOM 1965 N N . ALA A 1 239 ? -12.737 -14.758 8.363 1.00 83.62 239 ALA A N 1
ATOM 1966 C CA . ALA A 1 239 ? -11.712 -15.187 9.302 1.00 83.62 239 ALA A CA 1
ATOM 1967 C C . ALA A 1 239 ? -12.105 -16.523 9.975 1.00 83.62 239 ALA A C 1
ATOM 1969 O O . ALA A 1 239 ? -13.250 -16.675 10.406 1.00 83.62 239 ALA A O 1
ATOM 1970 N N . PRO A 1 240 ? -11.162 -17.470 10.158 1.00 83.75 240 PRO A N 1
ATOM 1971 C CA . PRO A 1 240 ? -11.427 -18.721 10.862 1.00 83.75 240 PRO A CA 1
ATOM 1972 C C . PRO A 1 240 ? -12.083 -18.502 12.229 1.00 83.75 240 PRO A C 1
ATOM 1974 O O . PRO A 1 240 ? -11.678 -17.612 12.984 1.00 83.75 240 PRO A O 1
ATOM 1977 N N . ALA A 1 241 ? -13.039 -19.363 12.595 1.00 80.81 241 ALA A N 1
ATOM 1978 C CA . ALA A 1 241 ? -13.811 -19.236 13.836 1.00 80.81 241 ALA A CA 1
ATOM 1979 C C . ALA A 1 241 ? -12.927 -19.147 15.094 1.00 80.81 241 ALA A C 1
ATOM 1981 O O . ALA A 1 241 ? -13.258 -18.436 16.041 1.00 80.81 241 ALA A O 1
ATOM 1982 N N . VAL A 1 242 ? -11.774 -19.823 15.098 1.00 79.94 242 VAL A N 1
ATOM 1983 C CA . VAL A 1 242 ? -10.785 -19.738 16.185 1.00 79.94 242 VAL A CA 1
ATOM 1984 C C . VAL A 1 242 ? -10.216 -18.322 16.309 1.00 79.94 242 VAL A C 1
ATOM 1986 O O . VAL A 1 242 ? -10.151 -17.784 17.412 1.00 79.94 242 VAL A O 1
ATOM 1989 N N . ARG A 1 243 ? -9.875 -17.670 15.187 1.00 77.62 243 ARG A N 1
ATOM 1990 C CA . ARG A 1 243 ? -9.386 -16.282 15.187 1.00 77.62 243 ARG A CA 1
ATOM 1991 C C . ARG A 1 243 ? -10.472 -15.323 15.662 1.00 77.62 243 ARG A C 1
ATOM 1993 O O . ARG A 1 243 ? -10.175 -14.449 16.468 1.00 77.62 243 ARG A O 1
ATOM 2000 N N . ALA A 1 244 ? -11.717 -15.516 15.230 1.00 77.25 244 ALA A N 1
ATOM 2001 C CA . ALA A 1 244 ? -12.845 -14.717 15.708 1.00 77.25 244 ALA A CA 1
ATOM 2002 C C . ALA A 1 244 ? -13.045 -14.851 17.233 1.00 77.25 244 ALA A C 1
ATOM 2004 O O . ALA A 1 244 ? -13.190 -13.843 17.923 1.00 77.25 244 ALA A O 1
ATOM 2005 N N . ARG A 1 245 ? -12.960 -16.074 17.779 1.00 82.12 245 ARG A N 1
ATOM 2006 C CA . ARG A 1 245 ? -13.049 -16.328 19.231 1.00 82.12 245 ARG A CA 1
ATOM 2007 C C . ARG A 1 245 ? -11.908 -15.679 20.011 1.00 82.12 245 ARG A C 1
ATOM 2009 O O . ARG A 1 245 ? -12.161 -15.031 21.023 1.00 82.12 245 ARG A O 1
ATOM 2016 N N . GLU A 1 246 ? -10.669 -15.804 19.538 1.00 82.31 246 GLU A N 1
ATOM 2017 C CA . GLU A 1 246 ? -9.520 -15.160 20.184 1.00 82.31 246 GLU A CA 1
ATOM 2018 C C . GLU A 1 246 ? -9.611 -13.631 20.145 1.00 82.31 246 GLU A C 1
ATOM 2020 O O . GLU A 1 246 ? -9.218 -12.967 21.105 1.00 82.31 246 GLU A O 1
ATOM 2025 N N . ARG A 1 247 ? -10.156 -13.051 19.068 1.00 77.94 247 ARG A N 1
ATOM 2026 C CA . ARG A 1 247 ? -10.429 -11.607 19.007 1.00 77.94 247 ARG A CA 1
ATOM 2027 C C . ARG A 1 247 ? -11.465 -11.201 20.054 1.00 77.94 247 ARG A C 1
ATOM 2029 O O . ARG A 1 247 ? -11.145 -10.352 20.881 1.00 77.94 247 ARG A O 1
ATOM 2036 N N . ALA A 1 248 ? -12.610 -11.884 20.111 1.00 79.62 248 ALA A N 1
ATOM 2037 C CA . ALA A 1 248 ? -13.653 -11.619 21.105 1.00 79.62 248 ALA A CA 1
ATOM 2038 C C . ALA A 1 248 ? -13.133 -11.737 22.552 1.00 79.62 248 ALA A C 1
ATOM 2040 O O . ALA A 1 248 ? -13.410 -10.885 23.395 1.00 79.62 248 ALA A O 1
ATOM 2041 N N . ARG A 1 249 ? -12.300 -12.750 22.837 1.00 83.38 249 ARG A N 1
ATOM 2042 C CA . ARG A 1 249 ? -11.669 -12.930 24.154 1.00 83.38 249 ARG A CA 1
ATOM 2043 C C . ARG A 1 249 ? -10.768 -11.750 24.531 1.00 83.38 249 ARG A C 1
ATOM 2045 O O . ARG A 1 249 ? -10.845 -11.256 25.653 1.00 83.38 249 ARG A O 1
ATOM 2052 N N . ARG A 1 250 ? -9.918 -11.287 23.606 1.00 77.81 250 ARG A N 1
ATOM 2053 C CA . ARG A 1 250 ? -9.012 -10.143 23.836 1.00 77.81 250 ARG A CA 1
ATOM 2054 C C . ARG A 1 250 ? -9.768 -8.830 24.001 1.00 77.81 250 ARG A C 1
ATOM 2056 O O . ARG A 1 250 ? -9.313 -7.958 24.737 1.00 77.81 250 ARG A O 1
ATOM 2063 N N . GLU A 1 251 ? -10.872 -8.659 23.286 1.00 76.19 251 GLU A N 1
ATOM 2064 C CA . GLU A 1 251 ? -11.728 -7.484 23.434 1.00 76.19 251 GLU A CA 1
ATOM 2065 C C . GLU A 1 251 ? -12.379 -7.448 24.813 1.00 76.19 251 GLU A C 1
ATOM 2067 O O . GLU A 1 251 ? -12.295 -6.421 25.483 1.00 76.19 251 GLU A O 1
ATOM 2072 N N . GLU A 1 252 ? -12.918 -8.574 25.283 1.00 77.25 252 GLU A N 1
ATOM 2073 C CA . GLU A 1 252 ? -13.491 -8.680 26.627 1.00 77.25 252 GLU A CA 1
ATOM 2074 C C . GLU A 1 252 ? -12.444 -8.397 27.717 1.00 77.25 252 GLU A C 1
ATOM 2076 O O . GLU A 1 252 ? -12.684 -7.598 28.622 1.00 77.25 252 GLU A O 1
ATOM 2081 N N . GLU A 1 253 ? -11.237 -8.953 27.584 1.0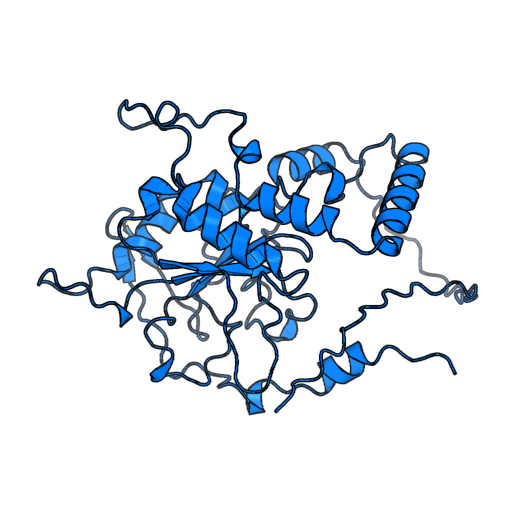0 78.75 253 GLU A N 1
ATOM 2082 C CA . GLU A 1 253 ? -10.124 -8.679 28.502 1.00 78.75 253 GLU A CA 1
ATOM 2083 C C . GLU A 1 253 ? -9.750 -7.184 28.534 1.00 78.75 253 GLU A C 1
ATOM 2085 O O . GLU A 1 253 ? -9.515 -6.604 29.597 1.00 78.75 253 GLU A O 1
ATOM 2090 N N . LYS A 1 254 ? -9.723 -6.513 27.376 1.00 73.81 254 LYS A N 1
ATOM 2091 C CA . LYS A 1 254 ? -9.447 -5.069 27.308 1.00 73.81 254 LYS A CA 1
ATOM 2092 C C . LYS A 1 254 ? -10.605 -4.219 27.809 1.00 73.81 254 LYS A C 1
ATOM 2094 O O . LYS A 1 254 ? -10.356 -3.158 28.376 1.00 73.81 254 LYS A O 1
ATOM 2099 N N . ARG A 1 255 ? -11.850 -4.650 27.620 1.00 72.81 255 ARG A N 1
ATOM 2100 C CA . ARG A 1 255 ? -13.026 -3.975 28.178 1.00 72.81 255 ARG A CA 1
ATOM 2101 C C . ARG A 1 255 ? -12.945 -3.930 29.697 1.00 72.81 255 ARG A C 1
ATOM 2103 O O . ARG A 1 255 ? -13.182 -2.878 30.281 1.00 72.81 255 ARG A O 1
ATOM 2110 N N . GLN A 1 256 ? -12.508 -5.030 30.303 1.00 72.50 256 GLN A N 1
ATOM 2111 C CA . GLN A 1 256 ? -12.307 -5.134 31.746 1.00 72.50 256 GLN A CA 1
ATOM 2112 C C . GLN A 1 256 ? -11.10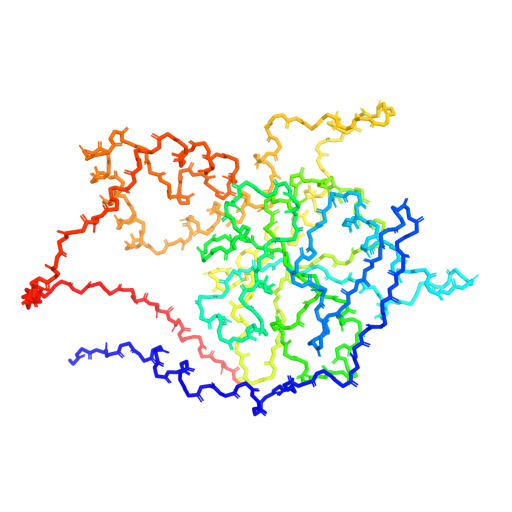1 -4.313 32.247 1.00 72.50 256 GLN A C 1
ATOM 2114 O O . GLN A 1 256 ? -11.185 -3.715 33.315 1.00 72.50 256 GLN A O 1
ATOM 2119 N N . ASN A 1 257 ? -10.004 -4.230 31.479 1.00 69.00 257 ASN A N 1
ATOM 2120 C CA . ASN A 1 257 ? -8.734 -3.646 31.954 1.00 69.00 257 ASN A CA 1
ATOM 2121 C C . ASN A 1 257 ? -8.409 -2.219 31.456 1.00 69.00 257 ASN A C 1
ATOM 2123 O O . ASN A 1 257 ? -7.588 -1.533 32.062 1.00 69.00 257 ASN A O 1
ATOM 2127 N N . HIS A 1 258 ? -8.995 -1.767 30.344 1.00 62.06 258 HIS A N 1
ATOM 2128 C CA . HIS A 1 258 ? -8.600 -0.542 29.626 1.00 62.06 258 HIS A CA 1
ATOM 2129 C C . HIS A 1 258 ? -9.787 0.349 29.218 1.00 62.06 258 HIS A C 1
ATOM 2131 O O . HIS A 1 258 ? -9.673 1.136 28.279 1.00 62.06 258 HIS A O 1
ATOM 2137 N N . GLY A 1 259 ? -10.937 0.223 29.888 1.00 64.88 259 GLY A N 1
ATOM 2138 C CA . GLY A 1 259 ? -12.107 1.069 29.617 1.00 64.88 259 GLY A CA 1
ATOM 2139 C C . GLY A 1 259 ? -12.721 0.870 28.225 1.00 64.88 259 GLY A C 1
ATOM 2140 O O . GLY A 1 259 ? -13.387 1.766 27.722 1.00 64.88 259 GLY A O 1
ATOM 2141 N N . GLY A 1 260 ? -12.481 -0.280 27.581 1.00 64.00 260 GLY A N 1
ATOM 2142 C CA . GLY A 1 260 ? -13.112 -0.645 26.303 1.00 64.00 260 GLY A CA 1
ATOM 2143 C C . GLY A 1 260 ? -12.430 -0.136 25.030 1.00 64.00 260 GLY A C 1
ATOM 2144 O O . GLY A 1 260 ? -12.780 -0.596 23.948 1.00 64.00 260 GLY A O 1
ATOM 2145 N N . LEU A 1 261 ? -11.422 0.736 25.112 1.00 66.62 261 LEU A N 1
ATOM 2146 C CA . LEU A 1 261 ? -10.770 1.307 23.924 1.00 66.62 261 LEU A CA 1
ATOM 2147 C C . LEU A 1 261 ? -9.730 0.349 23.318 1.00 66.62 261 LEU A C 1
ATOM 2149 O O . LEU A 1 261 ? -8.539 0.404 23.637 1.00 66.62 261 LEU A O 1
ATOM 2153 N N . SER A 1 262 ? -10.154 -0.534 22.408 1.00 73.06 262 SER A N 1
ATOM 2154 C CA . SER A 1 262 ? -9.252 -1.434 21.675 1.00 73.06 262 SER A CA 1
ATOM 2155 C C . SER A 1 262 ? -8.854 -0.866 20.310 1.00 73.06 262 SER A C 1
ATOM 2157 O O . SER A 1 262 ? -9.687 -0.645 19.443 1.00 73.06 262 SER A O 1
ATOM 2159 N N . ASN A 1 263 ? -7.547 -0.715 20.068 1.00 81.69 263 ASN A N 1
ATOM 2160 C CA . ASN A 1 263 ? -7.014 -0.392 18.738 1.00 81.69 263 ASN A CA 1
ATOM 2161 C C . ASN A 1 263 ? -6.872 -1.662 17.874 1.00 81.69 263 ASN A C 1
ATOM 2163 O O . ASN A 1 263 ? -5.756 -2.027 17.486 1.00 81.69 263 ASN A O 1
ATOM 2167 N N . THR A 1 264 ? -7.974 -2.388 17.684 1.00 83.69 264 THR A N 1
ATOM 2168 C CA . THR A 1 264 ? -8.072 -3.598 16.849 1.00 83.69 264 THR A CA 1
ATOM 2169 C C . THR A 1 264 ? -8.791 -3.294 15.544 1.00 83.69 264 THR A C 1
ATOM 2171 O O . THR A 1 264 ? -9.658 -2.426 15.499 1.00 83.69 264 THR A O 1
ATOM 2174 N N . ILE A 1 265 ? -8.435 -4.031 14.491 1.00 86.69 265 ILE A N 1
ATOM 2175 C CA . ILE A 1 265 ? -9.031 -3.880 13.159 1.00 86.69 265 ILE A CA 1
ATOM 2176 C C . ILE A 1 265 ? -10.551 -4.069 13.176 1.00 86.69 265 ILE A C 1
ATOM 2178 O O . ILE A 1 265 ? -11.230 -3.409 12.411 1.00 86.69 265 ILE A O 1
ATOM 2182 N N . ASP A 1 266 ? -11.099 -4.877 14.083 1.00 83.75 266 ASP A N 1
ATOM 2183 C CA . ASP A 1 266 ? -12.547 -5.073 14.230 1.00 83.75 266 ASP A CA 1
ATOM 2184 C C . ASP A 1 266 ? -13.276 -3.802 14.717 1.00 83.75 266 ASP A C 1
ATOM 2186 O O . ASP A 1 266 ? -14.461 -3.636 14.460 1.00 83.75 266 ASP A O 1
ATOM 2190 N N . GLN A 1 267 ? -12.563 -2.888 15.390 1.00 85.50 267 GLN A N 1
ATOM 2191 C CA . GLN A 1 267 ? -13.119 -1.643 15.938 1.00 85.50 267 GLN A CA 1
ATOM 2192 C C . GLN A 1 267 ? -13.028 -0.488 14.946 1.00 85.50 267 GLN A C 1
ATOM 2194 O O . GLN A 1 267 ? -13.970 0.278 14.783 1.00 85.50 267 GLN A O 1
ATOM 2199 N N . HIS A 1 268 ? -11.868 -0.336 14.304 1.00 90.50 268 HIS A N 1
ATOM 2200 C CA . HIS A 1 268 ? -11.649 0.760 13.363 1.00 90.50 268 HIS A CA 1
ATOM 2201 C C . HIS A 1 268 ? -11.882 0.355 11.906 1.00 90.50 268 HIS A C 1
ATOM 2203 O O . HIS A 1 268 ? -11.858 1.220 11.049 1.00 90.50 268 HIS A O 1
ATOM 2209 N N . LEU A 1 269 ? -12.063 -0.930 11.595 1.00 93.00 269 LEU A N 1
ATOM 2210 C CA . LEU A 1 269 ? -12.313 -1.467 10.249 1.00 93.00 269 LEU A CA 1
ATOM 2211 C C . LEU A 1 269 ? -11.303 -1.038 9.173 1.00 93.00 269 LEU A C 1
ATOM 2213 O O . LEU A 1 269 ? -11.647 -1.029 8.008 1.00 93.00 269 LEU A O 1
ATOM 2217 N N . ASN A 1 270 ? -10.046 -0.750 9.545 1.00 94.31 270 ASN A N 1
ATOM 2218 C CA . ASN A 1 270 ? -9.018 -0.074 8.719 1.00 94.31 270 ASN A CA 1
ATOM 2219 C C . ASN A 1 270 ? -9.279 1.413 8.379 1.00 94.31 270 ASN A C 1
ATOM 2221 O O . ASN A 1 270 ? -8.517 2.008 7.616 1.00 94.31 270 ASN A O 1
ATOM 2225 N N . ASN A 1 271 ? -10.244 2.065 9.025 1.00 94.81 271 ASN A N 1
ATOM 2226 C CA . ASN A 1 271 ? -10.340 3.519 9.080 1.00 94.81 271 ASN A CA 1
ATOM 2227 C C . ASN A 1 271 ? -9.182 4.075 9.924 1.00 94.81 271 ASN A C 1
ATOM 2229 O O . ASN A 1 271 ? -9.143 3.914 11.149 1.00 94.81 271 ASN A O 1
ATOM 2233 N N . LEU A 1 272 ? -8.202 4.704 9.270 1.00 94.38 272 LEU A N 1
ATOM 2234 C CA . LEU A 1 272 ? -6.991 5.163 9.955 1.00 94.38 272 LEU A CA 1
ATOM 2235 C C . LEU A 1 272 ? -7.225 6.431 10.781 1.00 94.38 272 LEU A C 1
ATOM 2237 O O . LEU A 1 272 ? -6.490 6.644 11.745 1.00 94.38 272 LEU A O 1
ATOM 2241 N N . ASP A 1 273 ? -8.253 7.223 10.468 1.00 93.31 273 ASP A N 1
ATOM 2242 C CA . ASP A 1 273 ? -8.650 8.364 11.298 1.00 93.31 273 ASP A CA 1
ATOM 2243 C C . ASP A 1 273 ? -9.257 7.871 12.616 1.00 93.31 273 ASP A C 1
ATOM 2245 O O . ASP A 1 273 ? -8.807 8.271 13.690 1.00 93.31 273 ASP A O 1
ATOM 2249 N N . MET A 1 274 ? -10.189 6.911 12.560 1.00 91.81 274 MET A N 1
ATOM 2250 C CA . MET A 1 274 ? -10.721 6.265 13.769 1.00 91.81 274 MET A CA 1
ATOM 2251 C C . MET A 1 274 ? -9.615 5.594 14.584 1.00 91.81 274 MET A C 1
ATOM 2253 O O . MET A 1 274 ? -9.569 5.725 15.806 1.00 91.81 274 MET A O 1
ATOM 2257 N N . MET A 1 275 ? -8.683 4.905 13.920 1.00 91.81 275 MET A N 1
ATOM 2258 C CA . MET A 1 275 ? -7.526 4.302 14.580 1.00 91.81 275 MET A CA 1
ATOM 2259 C C . MET A 1 275 ? -6.673 5.357 15.308 1.00 91.81 275 MET A C 1
ATOM 2261 O O . MET A 1 275 ? -6.222 5.123 16.431 1.00 91.81 275 MET A O 1
ATOM 2265 N N . ALA A 1 276 ? -6.434 6.515 14.686 1.00 91.25 276 ALA A N 1
ATOM 2266 C CA . ALA A 1 276 ? -5.687 7.610 15.298 1.00 91.25 276 ALA A CA 1
ATOM 2267 C C . ALA A 1 276 ? -6.420 8.178 16.524 1.00 91.25 276 ALA A C 1
ATOM 2269 O O . ALA A 1 276 ? -5.793 8.356 17.570 1.00 91.25 276 ALA A O 1
ATOM 2270 N N . VAL A 1 277 ? -7.742 8.365 16.436 1.00 89.69 277 VAL A N 1
ATOM 2271 C CA . VAL A 1 277 ? -8.591 8.802 17.557 1.00 89.69 277 VAL A CA 1
ATOM 2272 C C . VAL A 1 277 ? -8.533 7.805 18.717 1.00 89.69 277 VAL A C 1
ATOM 2274 O O . VAL A 1 277 ? -8.239 8.199 19.846 1.00 89.69 277 VAL A O 1
ATOM 2277 N N . ILE A 1 278 ? -8.722 6.507 18.451 1.00 87.12 278 ILE A N 1
ATOM 2278 C CA . ILE A 1 278 ? -8.654 5.456 19.481 1.00 87.12 278 ILE A CA 1
ATOM 2279 C C . ILE A 1 278 ? -7.277 5.450 20.153 1.00 87.12 278 ILE A C 1
ATOM 2281 O O . ILE A 1 278 ? -7.181 5.342 21.375 1.00 87.12 278 ILE A O 1
ATOM 2285 N N . ARG A 1 279 ? -6.191 5.586 19.380 1.00 86.06 279 ARG A N 1
ATOM 2286 C CA . ARG A 1 279 ? -4.830 5.646 19.935 1.00 86.06 279 ARG A CA 1
ATOM 2287 C C . ARG A 1 279 ? -4.595 6.883 20.794 1.00 86.06 279 ARG A C 1
ATOM 2289 O O . ARG A 1 279 ? -3.923 6.759 21.811 1.00 86.06 279 ARG A O 1
ATOM 2296 N N . ALA A 1 280 ? -5.123 8.041 20.406 1.00 86.44 280 ALA A N 1
ATOM 2297 C CA . ALA A 1 280 ? -4.977 9.278 21.171 1.00 86.44 280 ALA A CA 1
ATOM 2298 C C . ALA A 1 280 ? -5.699 9.217 22.528 1.00 86.44 280 ALA A C 1
ATOM 2300 O O . ALA A 1 280 ? -5.252 9.833 23.491 1.00 86.44 280 ALA A O 1
ATOM 2301 N N . GLN A 1 281 ? -6.787 8.446 22.616 1.00 84.12 281 GLN A N 1
ATOM 2302 C CA . GLN A 1 281 ? -7.544 8.237 23.854 1.00 84.12 281 GLN A CA 1
ATOM 2303 C C . GLN A 1 281 ? -6.950 7.144 24.757 1.00 84.12 281 GLN A C 1
ATOM 2305 O O . GLN A 1 281 ? -7.323 7.037 25.926 1.00 84.12 281 GLN A O 1
ATOM 2310 N N . GLN A 1 282 ? -6.032 6.316 24.247 1.00 77.81 282 GLN A N 1
ATOM 2311 C CA . GLN A 1 282 ? -5.375 5.296 25.060 1.00 77.81 282 GLN A CA 1
ATOM 2312 C C . GLN A 1 282 ? -4.335 5.928 25.994 1.00 77.81 282 GLN A C 1
ATOM 2314 O O . GLN A 1 282 ? -3.555 6.782 25.565 1.00 77.81 282 GLN A O 1
ATOM 2319 N N . PRO A 1 283 ? -4.255 5.478 27.261 1.00 70.25 283 PRO A N 1
ATOM 2320 C CA . PRO A 1 283 ? -3.222 5.954 28.164 1.00 70.25 283 PRO A CA 1
ATOM 2321 C C . PRO A 1 283 ? -1.839 5.626 27.582 1.00 70.25 283 PRO A C 1
ATOM 2323 O O . PRO A 1 283 ? -1.666 4.561 26.971 1.00 70.25 283 PRO A O 1
ATOM 2326 N N . PRO A 1 284 ? -0.832 6.498 27.778 1.00 65.56 284 PRO A N 1
ATOM 2327 C CA . PRO A 1 284 ? 0.518 6.219 27.324 1.00 65.56 284 PRO A CA 1
ATOM 2328 C C . PRO A 1 284 ? 0.949 4.875 27.905 1.00 65.56 284 PRO A C 1
ATOM 2330 O O . PRO A 1 284 ? 0.916 4.667 29.120 1.00 65.56 284 PRO A O 1
ATOM 2333 N N . ARG A 1 285 ? 1.339 3.936 27.034 1.00 59.22 285 ARG A N 1
ATOM 2334 C CA . ARG A 1 285 ? 1.956 2.685 27.482 1.00 59.22 285 ARG A CA 1
ATOM 2335 C C . ARG A 1 285 ? 3.119 3.075 28.378 1.00 59.22 285 ARG A C 1
ATOM 2337 O O . ARG A 1 285 ? 4.062 3.687 27.883 1.00 59.22 285 ARG A O 1
ATOM 2344 N N . SER A 1 286 ? 3.052 2.729 29.666 1.00 50.38 286 SER A N 1
ATOM 2345 C CA . SER A 1 286 ? 4.153 2.972 30.590 1.00 50.38 286 SER A CA 1
ATOM 2346 C C . SER A 1 286 ? 5.405 2.367 29.966 1.00 50.38 286 SER A C 1
ATOM 2348 O O . SER A 1 286 ? 5.535 1.139 29.872 1.00 50.38 286 SER A O 1
ATOM 2350 N N . GLN A 1 287 ? 6.314 3.212 29.484 1.00 45.62 287 GLN A N 1
ATOM 2351 C CA . GLN A 1 287 ? 7.661 2.760 29.215 1.00 45.62 287 GLN A CA 1
ATOM 2352 C C . GLN A 1 287 ? 8.164 2.307 30.579 1.00 45.62 287 GLN A C 1
ATOM 2354 O O . GLN A 1 287 ? 8.313 3.122 31.485 1.00 45.62 287 GLN A O 1
ATOM 2359 N N . ASN A 1 288 ? 8.330 0.999 30.770 1.00 42.09 288 ASN A N 1
ATOM 2360 C CA . ASN A 1 288 ? 9.038 0.468 31.927 1.00 42.09 288 ASN A CA 1
ATOM 2361 C C . ASN A 1 288 ? 10.509 0.886 31.787 1.00 42.09 288 ASN A C 1
ATOM 2363 O O . ASN A 1 288 ? 11.373 0.085 31.435 1.00 42.09 288 ASN A O 1
ATOM 2367 N N . VAL A 1 289 ? 10.774 2.168 32.018 1.00 39.84 289 VAL A N 1
ATOM 2368 C CA . VAL A 1 289 ? 12.090 2.717 32.281 1.00 39.84 289 VAL A CA 1
ATOM 2369 C C . VAL A 1 289 ? 12.461 2.176 33.659 1.00 39.84 289 VAL A C 1
ATOM 2371 O O . VAL A 1 289 ? 11.842 2.519 34.660 1.00 39.84 289 VAL A O 1
ATOM 2374 N N . GLY A 1 290 ? 13.416 1.246 33.708 1.00 41.09 290 GLY A N 1
ATOM 2375 C CA . GLY A 1 290 ? 14.068 0.882 34.968 1.00 41.09 290 GLY A CA 1
ATOM 2376 C C . GLY A 1 290 ? 13.574 -0.363 35.712 1.00 41.09 290 GLY A C 1
ATOM 2377 O O . GLY A 1 290 ? 13.719 -0.422 36.928 1.00 41.09 290 GLY A O 1
ATOM 2378 N N . LYS A 1 291 ? 13.087 -1.414 35.039 1.00 37.31 291 LYS A N 1
ATOM 2379 C CA . LYS A 1 291 ? 13.194 -2.770 35.617 1.00 37.31 291 LYS A CA 1
ATOM 2380 C C . LYS A 1 291 ? 14.165 -3.595 34.794 1.00 37.31 291 LYS A C 1
ATOM 2382 O O . LYS A 1 291 ? 13.806 -4.136 33.750 1.00 37.31 291 LYS A O 1
ATOM 2387 N N . VAL A 1 292 ? 15.400 -3.686 35.296 1.00 39.66 292 VAL A N 1
ATOM 2388 C CA . VAL A 1 292 ? 16.356 -4.741 34.944 1.00 39.66 292 VAL A CA 1
ATOM 2389 C C . VAL A 1 292 ? 1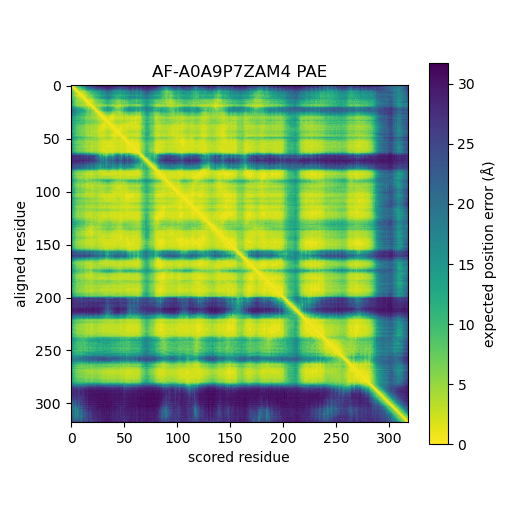5.562 -6.041 34.867 1.00 39.66 292 VAL A C 1
ATOM 2391 O O . VAL A 1 292 ? 14.952 -6.462 35.852 1.00 39.66 292 VAL A O 1
ATOM 2394 N N . ARG A 1 293 ? 15.485 -6.630 33.669 1.00 40.72 293 ARG A N 1
ATOM 2395 C CA . ARG A 1 293 ? 14.859 -7.933 33.457 1.00 40.72 293 ARG A CA 1
ATOM 2396 C C . ARG A 1 293 ? 15.634 -8.948 34.292 1.00 40.72 293 ARG A C 1
ATOM 2398 O O . ARG A 1 293 ? 16.593 -9.544 33.813 1.00 40.72 293 ARG A O 1
ATOM 2405 N N . ALA A 1 294 ? 15.201 -9.179 35.528 1.00 40.41 294 ALA A N 1
ATOM 2406 C CA . ALA A 1 294 ? 15.460 -10.444 36.182 1.00 40.41 294 ALA A CA 1
ATOM 2407 C C . ALA A 1 294 ? 14.966 -11.518 35.212 1.00 40.41 294 ALA A C 1
ATOM 2409 O O . ALA A 1 294 ? 13.802 -11.498 34.794 1.00 40.41 294 ALA A O 1
ATOM 2410 N N . VAL A 1 295 ? 15.876 -12.398 34.798 1.00 42.72 295 VAL A N 1
ATOM 2411 C CA . VAL A 1 295 ? 15.611 -13.559 33.953 1.00 42.72 295 VAL A CA 1
ATOM 2412 C C . VAL A 1 295 ? 14.663 -14.484 34.718 1.00 42.72 295 VAL A C 1
ATOM 2414 O O . VAL A 1 295 ? 15.052 -15.488 35.303 1.00 42.72 295 VAL A O 1
ATOM 2417 N N . ARG A 1 296 ? 13.374 -14.142 34.748 1.00 37.66 296 ARG A N 1
ATOM 2418 C CA . ARG A 1 296 ? 12.319 -15.093 35.059 1.00 37.66 296 ARG A CA 1
ATOM 2419 C C . ARG A 1 296 ? 12.232 -15.992 33.840 1.00 37.66 296 ARG A C 1
ATOM 2421 O O . ARG A 1 296 ? 11.637 -15.619 32.830 1.00 37.66 296 ARG A O 1
ATOM 2428 N N . LYS A 1 297 ? 12.867 -17.168 33.939 1.00 35.53 297 LYS A N 1
ATOM 2429 C CA . LYS A 1 297 ? 12.511 -18.354 33.151 1.00 35.53 297 LYS A CA 1
ATOM 2430 C C . LYS A 1 297 ? 10.988 -18.362 33.053 1.00 35.53 297 LYS A C 1
ATOM 2432 O O . LYS A 1 297 ? 10.311 -18.584 34.056 1.00 35.53 297 LY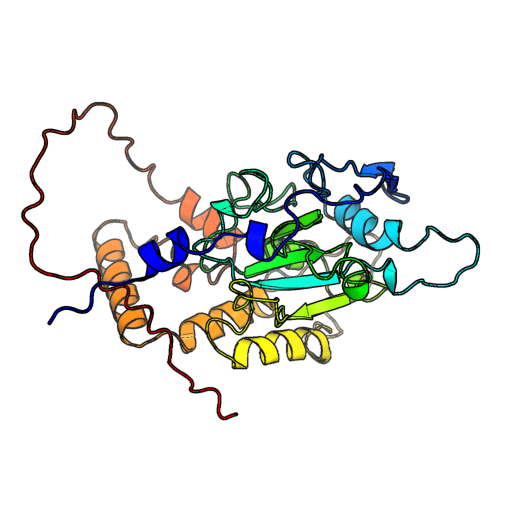S A O 1
ATOM 2437 N N . ARG A 1 298 ? 10.449 -18.062 31.869 1.00 33.72 298 ARG A N 1
ATOM 2438 C CA . ARG A 1 298 ? 9.038 -18.303 31.585 1.00 33.72 298 ARG A CA 1
ATOM 2439 C C . ARG A 1 298 ? 8.843 -19.797 31.796 1.00 33.72 298 ARG A C 1
ATOM 2441 O O . ARG A 1 298 ? 9.351 -20.603 31.019 1.00 33.72 298 ARG A O 1
ATOM 2448 N N . LYS A 1 299 ? 8.175 -20.159 32.891 1.00 30.62 299 LYS A N 1
ATOM 2449 C CA . LYS A 1 299 ? 7.551 -21.467 33.024 1.00 30.62 299 LYS A CA 1
ATOM 2450 C C . LYS A 1 299 ? 6.557 -21.500 31.871 1.00 30.62 299 LYS A C 1
ATOM 2452 O O . LYS A 1 299 ? 5.613 -20.719 31.853 1.00 30.62 299 LYS A O 1
ATOM 2457 N N . ARG A 1 300 ? 6.902 -22.266 30.841 1.00 30.86 300 ARG A N 1
ATOM 2458 C CA . ARG A 1 300 ? 6.081 -22.497 29.660 1.00 30.86 300 ARG A CA 1
ATOM 2459 C C . ARG A 1 300 ? 4.845 -23.231 30.178 1.00 30.86 300 ARG A C 1
ATOM 2461 O O . ARG A 1 300 ? 4.903 -24.439 30.373 1.00 30.86 300 ARG A O 1
ATOM 2468 N N . SER A 1 301 ? 3.803 -22.492 30.556 1.00 32.47 301 SER A N 1
ATOM 2469 C CA . SER A 1 301 ? 2.467 -23.067 30.611 1.00 32.47 301 SER A CA 1
ATOM 2470 C C . SER A 1 301 ? 2.140 -23.482 29.183 1.00 32.47 301 SER A C 1
ATOM 2472 O O . SER A 1 301 ? 2.421 -22.756 28.229 1.00 32.47 301 SER A O 1
ATOM 2474 N N . ASP A 1 302 ? 1.700 -24.721 29.060 1.00 33.34 302 ASP A N 1
ATOM 2475 C CA . ASP A 1 302 ? 1.572 -25.504 27.836 1.00 33.34 302 ASP A CA 1
ATOM 2476 C C . ASP A 1 302 ? 0.315 -25.095 27.043 1.00 33.34 302 ASP A C 1
ATOM 2478 O O . ASP A 1 302 ? -0.429 -25.943 26.569 1.00 33.34 302 ASP A O 1
ATOM 2482 N N . GLU A 1 303 ? 0.070 -23.790 26.917 1.00 30.78 303 GLU A N 1
ATOM 2483 C CA . GLU A 1 303 ? -0.965 -23.230 26.051 1.00 30.78 303 GLU A CA 1
ATOM 2484 C C . GLU A 1 303 ? -0.263 -22.560 24.879 1.00 30.78 303 GLU A C 1
ATOM 2486 O O . GLU A 1 303 ? 0.395 -21.523 24.977 1.00 30.78 303 GLU A O 1
ATOM 2491 N N . SER A 1 304 ? -0.286 -23.288 23.777 1.00 30.12 304 SER A N 1
ATOM 2492 C CA . SER A 1 304 ? 0.224 -22.900 22.486 1.00 30.12 304 SER A CA 1
ATOM 2493 C C . SER A 1 304 ? -0.502 -21.657 21.973 1.00 30.12 304 SER A C 1
ATOM 2495 O O . SER A 1 304 ? -1.670 -21.729 21.604 1.00 30.12 304 SER A O 1
ATOM 2497 N N . ASP A 1 305 ? 0.233 -20.550 21.844 1.00 32.12 305 ASP A N 1
ATOM 2498 C CA . ASP A 1 305 ? -0.011 -19.540 20.808 1.00 32.12 305 ASP A CA 1
ATOM 2499 C C . ASP A 1 305 ? 0.203 -20.215 19.436 1.00 32.12 305 ASP A C 1
ATOM 2501 O O . ASP A 1 305 ? 1.228 -20.059 18.767 1.00 32.12 305 ASP A O 1
ATOM 2505 N N . GLU A 1 306 ? -0.738 -21.078 19.068 1.00 30.84 306 GLU A N 1
ATOM 2506 C CA . GLU A 1 306 ? -0.886 -21.655 17.743 1.00 30.84 306 GLU A CA 1
ATOM 2507 C C . GLU A 1 306 ? -1.523 -20.588 16.848 1.00 30.84 306 GLU A C 1
ATOM 2509 O O . GLU A 1 306 ? -2.709 -20.618 16.533 1.00 30.84 306 GLU A O 1
ATOM 2514 N N . ASP A 1 307 ? -0.702 -19.644 16.380 1.00 36.81 307 ASP A N 1
ATOM 2515 C CA . ASP A 1 307 ? -0.919 -19.064 15.054 1.00 36.81 307 ASP A CA 1
ATOM 2516 C C . ASP A 1 307 ? -0.669 -20.194 14.033 1.00 36.81 307 ASP A C 1
ATOM 2518 O O . ASP A 1 307 ? 0.393 -20.284 13.405 1.00 36.81 307 ASP A O 1
ATOM 2522 N N . SER A 1 308 ? -1.636 -21.118 13.938 1.00 31.62 308 SER A N 1
ATOM 2523 C CA . SER A 1 308 ? -1.767 -22.036 12.809 1.00 31.62 308 SER A CA 1
ATOM 2524 C C . SER A 1 308 ? -2.176 -21.173 11.623 1.00 31.62 308 SER A C 1
ATOM 2526 O O . SER A 1 308 ? -3.335 -20.796 11.438 1.00 31.62 308 SER A O 1
ATOM 2528 N N . ASP A 1 309 ? -1.171 -20.735 10.874 1.00 40.19 309 ASP A N 1
ATOM 2529 C CA . ASP A 1 309 ? -1.354 -20.459 9.463 1.00 40.19 309 ASP A CA 1
ATOM 2530 C C . ASP A 1 309 ? -1.534 -21.837 8.811 1.00 40.19 309 ASP A C 1
ATOM 2532 O O . ASP A 1 309 ? -0.555 -22.511 8.484 1.00 40.19 309 ASP A O 1
ATOM 2536 N N . ASP A 1 310 ? -2.789 -22.276 8.699 1.00 33.91 310 ASP A N 1
ATOM 2537 C CA . ASP A 1 310 ? -3.156 -23.326 7.757 1.00 33.91 310 ASP A CA 1
ATOM 2538 C C . ASP A 1 310 ? -2.917 -22.738 6.360 1.00 33.91 310 ASP A C 1
ATOM 2540 O O . ASP A 1 310 ? -3.751 -22.052 5.7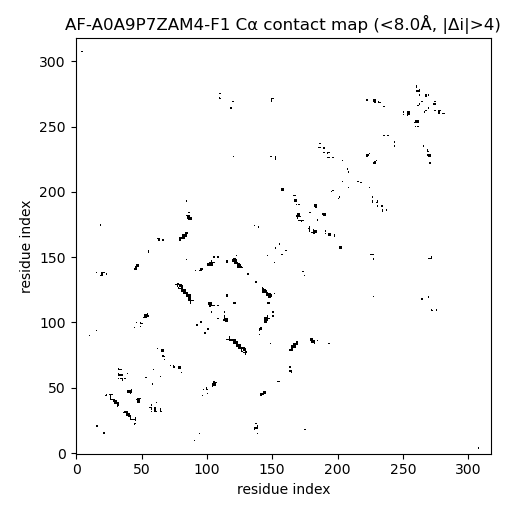72 1.00 33.91 310 ASP A O 1
ATOM 2544 N N . GLU A 1 311 ? -1.693 -22.915 5.860 1.00 40.56 311 GLU A N 1
ATOM 2545 C CA . GLU A 1 311 ? -1.452 -22.924 4.425 1.00 40.56 311 GLU A CA 1
ATOM 2546 C C . GLU A 1 311 ? -2.233 -24.121 3.880 1.00 40.56 311 GLU A C 1
ATOM 2548 O O . GLU A 1 311 ? -1.742 -25.252 3.896 1.00 40.56 311 GLU A O 1
ATOM 2553 N N . ASP A 1 312 ? -3.477 -23.876 3.464 1.00 36.53 312 ASP A N 1
ATOM 2554 C CA . ASP A 1 312 ? -4.286 -24.867 2.771 1.00 36.53 312 ASP A CA 1
ATOM 2555 C C . ASP A 1 312 ? -3.471 -25.441 1.606 1.00 36.53 312 ASP A C 1
ATOM 2557 O O . ASP A 1 312 ? -3.113 -24.748 0.645 1.00 36.53 312 ASP A O 1
ATOM 2561 N N . LYS A 1 313 ? -3.161 -26.735 1.718 1.00 31.53 313 LYS A N 1
ATOM 2562 C CA . LYS A 1 313 ? -2.754 -27.577 0.600 1.00 31.53 313 LYS A CA 1
ATOM 2563 C C . LYS A 1 313 ? -3.930 -27.651 -0.372 1.00 31.53 313 LYS A C 1
ATOM 2565 O O . LYS A 1 313 ? -4.744 -28.564 -0.280 1.00 31.53 313 LYS A O 1
ATOM 2570 N N . TYR A 1 314 ? -4.006 -26.724 -1.313 1.00 33.06 314 TYR A N 1
ATOM 2571 C CA . TYR A 1 314 ? -4.695 -27.005 -2.564 1.00 33.06 314 TYR A CA 1
ATOM 2572 C C . TYR A 1 314 ? -3.676 -27.683 -3.475 1.00 33.06 314 TYR A C 1
ATOM 2574 O O . TYR A 1 314 ? -2.698 -27.069 -3.905 1.00 33.06 314 TYR A O 1
ATOM 2582 N N . GLU A 1 315 ? -3.852 -28.992 -3.654 1.00 29.89 315 GLU A N 1
ATOM 2583 C CA . GLU A 1 315 ? -3.150 -29.760 -4.676 1.00 29.89 315 GLU A CA 1
ATOM 2584 C C . GLU A 1 315 ? -3.398 -29.085 -6.029 1.00 29.89 315 GLU A C 1
ATOM 2586 O O . GLU A 1 315 ? -4.537 -28.833 -6.418 1.00 29.89 315 GLU A O 1
ATOM 2591 N N . ILE A 1 316 ? -2.309 -28.721 -6.704 1.00 33.50 316 ILE A N 1
ATOM 2592 C CA . ILE A 1 316 ? -2.347 -28.317 -8.105 1.00 33.50 316 ILE A CA 1
ATOM 2593 C C . ILE A 1 316 ? -2.521 -29.621 -8.874 1.00 33.50 316 ILE A C 1
ATOM 2595 O O . ILE A 1 316 ? -1.563 -30.387 -8.996 1.00 33.50 316 ILE A O 1
ATOM 2599 N N . ASP A 1 317 ? -3.742 -29.894 -9.324 1.00 29.45 317 ASP A N 1
ATOM 2600 C CA . ASP A 1 317 ? -3.954 -30.928 -10.331 1.00 29.45 317 ASP A CA 1
ATOM 2601 C C . ASP A 1 317 ? -3.293 -30.448 -11.633 1.00 29.45 317 ASP A C 1
ATOM 2603 O O . ASP A 1 317 ? -3.401 -29.272 -11.999 1.00 29.45 317 ASP A O 1
ATOM 2607 N N . SER A 1 318 ? -2.490 -31.335 -12.219 1.00 35.84 318 SER A N 1
ATOM 2608 C CA . SER A 1 318 ? -1.530 -31.044 -13.296 1.00 35.84 318 SER A CA 1
ATOM 2609 C C . SER A 1 318 ? -2.169 -30.856 -14.665 1.00 35.84 318 SER A C 1
ATOM 2611 O O . SER A 1 318 ? -3.212 -31.494 -14.926 1.00 35.84 318 SER A O 1
#

Mean predicted aligned error: 11.45 Å

Secondary structure (DSSP, 8-state):
------HHHHHHH--HHHHSBSS-S-PPPPEE-TTT--EE-B-TTSSB-TT--B-HHHHHHHHHHGGG--TT----TTSPPEEEEEEPPTT-TTTSSSTTTTBB-BTT-SSGGGB--TT-EEEEEETTGGGTTT-TTB-TT--SEEEEHHHHHHH--TGGG-SS-EEEE----BTTB--TT-GGGS-THHHHHHHHIIIIISS--TTTT---TT-----TTTTTT-HHHHHHHHHHHTS-HHHHHHHHHHHHHHHHHSTT----HHHHTT-HHHHHHHHHHSPP----TT-----------S----------------

Sequence (318 aa):
KKHKNKRSENIAKFKPGEHYDQQFPYIMPSWMGRKTGTEFNYNEYGELDSEMKLTPEQFNDFLTGRRRGQEDGVENPQEAVALWVQCVPADGAKRYPTAKSSTCRFVNCPVQGNTIKKGEFRICIDEWAGWAKAFPRKDPYHNAGYAHLFCFEKNFSIKTMLAGVKIQPDTRYFSGERNRMAVNRDHPSMQGIVEDHIQNRWGWPVDVDAHYGDYYERQDDWYEFSLCKALTEEHLSKAPAVRARERARREEEKRQNHGGLSNTIDQHLNNLDMMAVIRAQQPPRSQNVGKVRAVRKRKRSDESDEDSDDEDKYEIDS

Radius of gyration: 21.72 Å; Cα contacts (8 Å, |Δi|>4): 390; chains: 1; bounding box: 46×60×66 Å

Organism: NCBI:txid1763456

Foldseek 3Di:
DPPDDCVVVVLVPDDLVVQAPQFDPDADDWDAQPQPRDIFDADRRNATDLPAADELVRVLSVQVVQQPPDPPPDGDPLQHKEKEKWADQQSCCVVAPDNSQAFARHPPQLDVSRHDDGLFIKIFTARRPSVCVVRVRHRPSRGNGMHGLLVVVVSDLLVVNPPGHHYAFPPDDHPPDHDSTGLCPLHVCLRVLSVCCNPPVSDDPVPQQDDDPDDRDHDPCSVVSGSLLVSLVVSLVSPPPVVVVVVVVVQVVCVVPFVRLDLDCVQCVNVSVVSSVSVVPGDPDPPPPDDDPPPPPPPPPPDDPPPPPPPDPPDDDD

pLDDT: mean 75.37, std 20.21, range [29.45, 97.62]